Protein AF-A0A967W6H5-F1 (afdb_monomer_lite)

pLDDT: mean 75.62, std 13.27, range [41.69, 92.38]

Foldseek 3Di:
DVVLVVVVVVVPVVDPPPPVVLCVQLVPLVVLLVVLVVVLVVCVVVVVLVSNLVSLVSNLVSLVSSCVVNLPPNDQDALVCCVRPVLVSLLVSLVSLLVSLVSVLVVCVVVVPCCVVDDPLVVLLVSLVVLLVVLLCCCVVRVSLSSLVSSLVSLCVQLVVCVPPRVSSNVSSVVSSVVSVVSNVVSVVVCPVSDSVVSVVVVVVD

Sequence (206 aa):
MLAGFVIYQARSLFKNINNDDFVLQIGWWFVISCIANSLWIIAWVQDYIGLSVILITVLLFSLIKIVINTNMERWDAPFPKIVLLWWPFCFYSGWVTVATIANISAYLTKIGWSGWGLSDTSWAIIMIIAAGLINLMMIITRNMREFAAVGIWALVAIAVANWSVHQSIVIAAITVSAILFIAISIHGYQNRHTAPHIKFKQMRSG

Secondary structure (DSSP, 8-state):
-HHHHHHHHHHHHHS----HHHHHHHHHHHHHHHHHHHHHHHHHHTT-HHHHHHHHHHHHHHHHHHHHHTTTTSS---HHHIIIIIHHHHHHHHHHHHHHHHHHHHHHHHTT--GGG--HHHHHHHHHHHHHHHHHHHHHHH--HHHHHHHHHHHHHHHHHTTTT-HHHHHHHHHHHHHHHHHHHHHHHHTGGG-HHHHHHHHH--

Structure (mmCIF, N/CA/C/O backbone):
data_AF-A0A967W6H5-F1
#
_entry.id   AF-A0A967W6H5-F1
#
loop_
_atom_site.group_PDB
_atom_site.id
_atom_site.type_symbol
_atom_site.label_atom_id
_atom_site.label_alt_id
_atom_site.label_comp_id
_atom_site.label_asym_id
_atom_site.label_entity_id
_atom_site.label_seq_id
_atom_site.pdbx_PDB_ins_code
_atom_site.Cartn_x
_atom_site.Cartn_y
_atom_site.Cartn_z
_atom_site.occupancy
_atom_site.B_iso_or_equiv
_atom_site.auth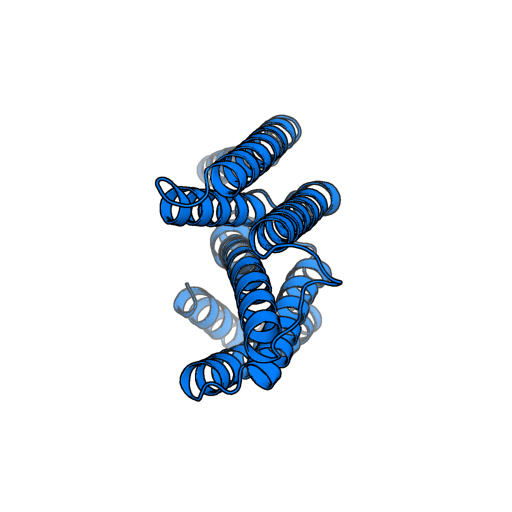_seq_id
_atom_site.auth_comp_id
_atom_site.auth_asym_id
_atom_site.auth_atom_id
_atom_site.pdbx_PDB_model_num
ATOM 1 N N . MET A 1 1 ? 5.215 -17.913 -7.573 1.00 50.41 1 MET A N 1
ATOM 2 C CA . MET A 1 1 ? 5.944 -16.677 -7.950 1.00 50.41 1 MET A CA 1
ATOM 3 C C . MET A 1 1 ? 7.377 -16.651 -7.418 1.00 50.41 1 MET A C 1
ATOM 5 O O . MET A 1 1 ? 8.275 -16.560 -8.240 1.00 50.41 1 MET A O 1
ATOM 9 N N . LEU A 1 2 ? 7.627 -16.837 -6.113 1.00 46.28 2 LEU A N 1
ATOM 10 C CA . LEU A 1 2 ? 8.987 -16.926 -5.533 1.00 46.28 2 LEU A CA 1
ATOM 11 C C . LEU A 1 2 ? 9.890 -17.992 -6.182 1.00 46.28 2 LEU A C 1
ATOM 13 O O . LEU A 1 2 ? 11.047 -17.715 -6.477 1.00 46.28 2 LEU A O 1
ATOM 17 N N . ALA A 1 3 ? 9.347 -19.172 -6.499 1.00 47.53 3 ALA A N 1
ATOM 18 C CA . ALA A 1 3 ? 10.112 -20.241 -7.147 1.00 47.53 3 ALA A CA 1
ATOM 19 C C . ALA A 1 3 ? 10.702 -19.831 -8.511 1.00 47.53 3 ALA A C 1
ATOM 21 O O . ALA A 1 3 ? 11.807 -20.236 -8.845 1.00 47.53 3 ALA A O 1
ATOM 22 N N . GLY A 1 4 ? 10.010 -18.985 -9.283 1.00 52.25 4 GLY A N 1
ATOM 23 C CA . GLY A 1 4 ? 10.504 -18.511 -10.580 1.00 52.25 4 GLY A CA 1
ATOM 24 C C . GLY A 1 4 ? 11.692 -17.557 -10.446 1.00 52.25 4 GLY A C 1
ATOM 25 O O . GLY A 1 4 ? 12.655 -17.673 -11.201 1.00 52.25 4 GLY A O 1
ATOM 26 N N . PHE A 1 5 ? 11.659 -16.671 -9.445 1.00 61.88 5 PHE A N 1
ATOM 27 C CA . PHE A 1 5 ? 12.784 -15.795 -9.109 1.00 61.88 5 PHE A CA 1
ATOM 28 C C . PHE A 1 5 ? 13.983 -16.607 -8.611 1.00 61.88 5 PHE A C 1
ATOM 30 O O . PHE A 1 5 ? 15.091 -16.404 -9.094 1.00 61.88 5 PHE A O 1
ATOM 37 N N . VAL A 1 6 ? 13.749 -17.596 -7.741 1.00 62.88 6 VAL A N 1
ATOM 38 C CA . VAL A 1 6 ? 14.796 -18.504 -7.245 1.00 62.88 6 VAL A CA 1
ATOM 39 C C . VAL A 1 6 ? 15.410 -19.321 -8.383 1.00 62.88 6 VAL A C 1
ATOM 41 O O . VAL A 1 6 ? 16.625 -19.438 -8.446 1.00 62.88 6 VAL A O 1
ATOM 44 N N . ILE A 1 7 ? 14.616 -19.829 -9.331 1.00 64.12 7 ILE A N 1
ATOM 45 C CA . ILE A 1 7 ? 15.124 -20.601 -10.478 1.00 64.12 7 ILE A CA 1
ATOM 46 C C . ILE A 1 7 ? 15.895 -19.710 -11.461 1.00 64.12 7 ILE A C 1
ATOM 48 O O . ILE A 1 7 ? 16.927 -20.127 -11.988 1.00 64.12 7 ILE A O 1
ATOM 52 N N . TYR A 1 8 ? 15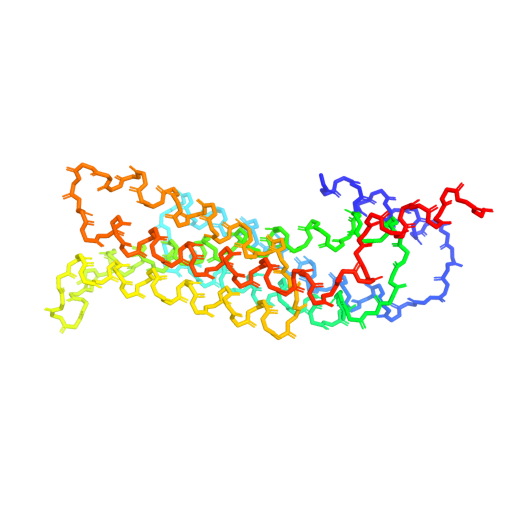.433 -18.482 -11.712 1.00 63.22 8 TYR A N 1
ATOM 53 C CA . TYR A 1 8 ? 16.145 -17.541 -12.578 1.00 63.22 8 TYR A CA 1
ATOM 54 C C . TYR A 1 8 ? 17.449 -17.059 -11.930 1.00 63.22 8 TYR A C 1
ATOM 56 O O . TYR A 1 8 ? 18.482 -17.010 -12.595 1.00 63.22 8 TYR A O 1
ATOM 64 N N . GLN A 1 9 ? 17.426 -16.776 -10.626 1.00 57.41 9 GLN A N 1
ATOM 65 C CA . GLN A 1 9 ? 18.601 -16.386 -9.851 1.00 57.41 9 GLN A CA 1
ATOM 66 C C . GLN A 1 9 ? 19.591 -17.550 -9.713 1.00 57.41 9 GLN A C 1
ATOM 68 O O . GLN A 1 9 ? 20.784 -17.346 -9.911 1.00 57.41 9 GLN A O 1
ATOM 73 N N . ALA A 1 10 ? 19.111 -18.782 -9.522 1.00 60.00 10 ALA A N 1
ATOM 74 C CA . ALA A 1 10 ? 19.935 -19.987 -9.568 1.00 60.00 10 ALA A CA 1
ATOM 75 C C . ALA A 1 10 ? 20.574 -20.171 -10.952 1.00 60.00 10 ALA A C 1
ATOM 77 O O . ALA A 1 10 ? 21.779 -20.363 -11.046 1.00 60.00 10 ALA A O 1
ATOM 78 N N . ARG A 1 11 ? 19.819 -20.017 -12.051 1.00 53.19 11 ARG A N 1
ATOM 79 C CA . ARG A 1 11 ? 20.397 -20.047 -13.410 1.00 53.19 11 ARG A CA 1
ATOM 80 C C . ARG A 1 11 ? 21.414 -18.931 -13.654 1.00 53.19 11 ARG A C 1
ATOM 82 O O . ARG A 1 11 ? 22.376 -19.161 -14.380 1.00 53.19 11 ARG A O 1
ATOM 89 N N . SER A 1 12 ? 21.209 -17.754 -13.068 1.00 47.06 12 SER A N 1
ATOM 90 C CA . SER A 1 12 ? 22.144 -16.629 -13.156 1.00 47.06 12 SER A CA 1
ATOM 91 C C . SER A 1 12 ? 23.414 -16.850 -12.329 1.00 47.06 12 SER A C 1
ATOM 93 O O . SER A 1 12 ? 24.457 -16.343 -12.715 1.00 47.06 12 SER A O 1
ATOM 95 N N . LEU A 1 13 ? 23.354 -17.623 -11.239 1.00 51.59 13 LEU A N 1
ATOM 96 C CA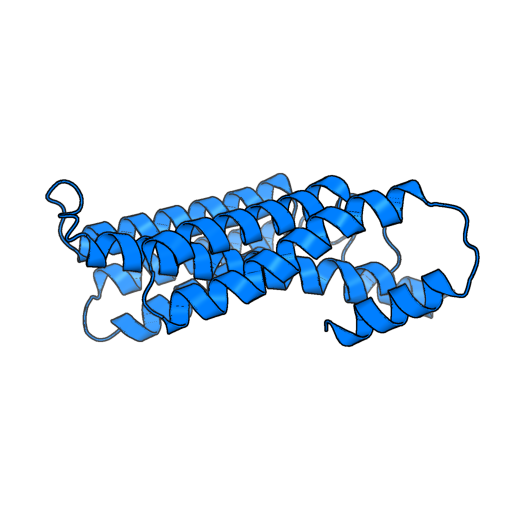 . LEU A 1 13 ? 24.526 -18.029 -10.450 1.00 51.59 13 LEU A CA 1
ATOM 97 C C . LEU A 1 13 ? 25.402 -19.055 -11.188 1.00 51.59 13 LEU A C 1
ATOM 99 O O . LEU A 1 13 ? 26.613 -19.072 -11.005 1.00 51.59 13 LEU A O 1
ATOM 103 N N . PHE A 1 14 ? 24.808 -19.891 -12.048 1.00 49.69 14 PHE A N 1
ATOM 104 C CA . PHE A 1 14 ? 25.543 -20.903 -12.821 1.00 49.69 14 PHE A CA 1
ATOM 105 C C . PHE A 1 14 ? 26.043 -20.418 -14.187 1.00 49.69 14 PHE A C 1
ATOM 107 O O . PHE A 1 14 ? 26.830 -21.111 -14.831 1.00 49.69 14 PHE A O 1
ATOM 114 N N . LYS A 1 15 ? 25.603 -19.247 -14.659 1.00 42.22 15 LYS A N 1
ATOM 115 C CA . LYS A 1 15 ? 26.045 -18.680 -15.935 1.00 42.22 15 LYS A CA 1
ATOM 116 C C . LYS A 1 15 ? 26.696 -17.332 -15.662 1.00 42.22 15 LYS A C 1
ATOM 118 O O . LYS A 1 15 ? 25.995 -16.371 -15.375 1.00 42.22 15 LYS A O 1
ATOM 123 N N . ASN A 1 16 ? 28.026 -17.308 -15.760 1.00 41.69 16 ASN A N 1
ATOM 124 C CA . ASN A 1 16 ? 28.910 -16.154 -15.577 1.00 41.69 16 ASN A CA 1
ATOM 125 C C . ASN A 1 16 ? 28.550 -15.027 -16.571 1.00 41.69 16 ASN A C 1
ATOM 127 O O . ASN A 1 16 ? 29.163 -14.872 -17.626 1.00 41.69 16 ASN A O 1
ATOM 131 N N . ILE A 1 17 ? 27.472 -14.297 -16.295 1.00 47.41 17 ILE A N 1
ATOM 132 C CA . ILE A 1 17 ? 27.061 -13.111 -17.038 1.00 47.41 17 ILE A CA 1
ATOM 133 C C . ILE A 1 17 ? 27.482 -11.937 -16.162 1.00 47.41 17 ILE A C 1
ATOM 135 O O . ILE A 1 17 ? 26.717 -11.495 -15.310 1.00 47.41 17 ILE A O 1
ATOM 139 N N . ASN A 1 18 ? 28.723 -11.491 -16.372 1.00 43.53 18 ASN A N 1
ATOM 140 C CA . ASN A 1 18 ? 29.326 -10.295 -15.786 1.00 43.53 18 ASN A CA 1
ATOM 141 C C . ASN A 1 18 ? 28.372 -9.094 -15.882 1.00 43.53 18 ASN A C 1
ATOM 143 O O . ASN A 1 18 ? 28.290 -8.455 -16.928 1.00 43.53 18 ASN A O 1
ATOM 147 N N . ASN A 1 19 ? 27.643 -8.818 -14.802 1.00 43.28 19 ASN A N 1
ATOM 148 C CA . ASN A 1 19 ? 26.946 -7.562 -14.514 1.00 43.28 19 ASN A CA 1
ATOM 149 C C . ASN A 1 19 ? 26.585 -7.565 -13.018 1.00 43.28 19 ASN A C 1
ATOM 151 O O . ASN A 1 19 ? 25.415 -7.579 -12.624 1.00 43.28 19 ASN A O 1
ATOM 155 N N . ASP A 1 20 ? 27.630 -7.609 -12.191 1.00 47.31 20 ASP A N 1
ATOM 156 C CA . ASP A 1 20 ? 27.553 -7.810 -10.741 1.00 47.31 20 ASP A CA 1
ATOM 157 C C . ASP A 1 20 ? 26.805 -6.681 -10.008 1.00 47.31 20 ASP A C 1
ATOM 159 O O . ASP A 1 20 ? 26.109 -6.937 -9.024 1.00 47.31 20 ASP A O 1
ATOM 163 N N . ASP A 1 21 ? 26.802 -5.455 -10.537 1.00 49.03 21 ASP A N 1
ATOM 164 C CA . ASP A 1 21 ? 26.179 -4.304 -9.866 1.00 49.03 21 ASP A CA 1
ATOM 165 C C . ASP A 1 21 ? 24.640 -4.337 -9.843 1.00 49.03 21 ASP A C 1
ATOM 167 O O . ASP A 1 21 ? 24.014 -3.917 -8.864 1.00 49.03 21 ASP A O 1
ATOM 171 N N . PHE A 1 22 ? 23.997 -4.875 -10.886 1.00 46.59 22 PHE A N 1
ATOM 172 C CA . PHE A 1 22 ? 22.529 -4.918 -10.967 1.00 46.59 22 PHE A CA 1
ATOM 173 C C . PHE A 1 22 ? 21.939 -6.002 -10.053 1.00 46.59 22 PHE A C 1
ATOM 175 O O . PHE A 1 22 ? 20.861 -5.830 -9.485 1.00 46.59 22 PHE A O 1
ATOM 182 N N . VAL A 1 23 ? 22.653 -7.116 -9.875 1.00 50.50 23 VAL A N 1
ATOM 183 C CA . VAL A 1 23 ? 22.217 -8.243 -9.037 1.00 50.50 23 VAL A CA 1
ATOM 184 C C . VAL A 1 23 ? 22.495 -7.968 -7.554 1.00 50.50 23 VAL A C 1
ATOM 186 O O . VAL A 1 23 ? 21.647 -8.282 -6.715 1.00 50.50 23 VAL A O 1
ATOM 189 N N . LEU A 1 24 ? 23.609 -7.303 -7.220 1.00 50.16 24 LEU A N 1
ATOM 190 C CA . LEU A 1 24 ? 23.962 -6.941 -5.840 1.00 50.16 24 LEU A CA 1
ATOM 191 C C . LEU A 1 24 ? 23.040 -5.865 -5.239 1.00 50.16 24 LEU A C 1
ATOM 193 O O . LEU A 1 24 ? 22.647 -5.984 -4.077 1.00 50.16 24 LEU A O 1
ATOM 197 N N . GLN A 1 25 ? 22.625 -4.851 -6.011 1.00 49.41 25 GLN A N 1
ATOM 198 C CA . GLN A 1 25 ? 21.720 -3.802 -5.509 1.00 49.41 25 GLN A CA 1
ATOM 199 C C . GLN A 1 25 ? 20.268 -4.268 -5.335 1.00 49.41 25 GLN A C 1
ATOM 201 O O . GLN A 1 25 ? 19.575 -3.787 -4.435 1.00 49.41 25 GLN A O 1
ATOM 206 N N . ILE A 1 26 ? 19.800 -5.210 -6.160 1.00 57.72 26 ILE A N 1
ATOM 207 C CA . ILE A 1 26 ? 18.489 -5.855 -5.977 1.00 57.72 26 ILE A CA 1
ATOM 208 C C . ILE A 1 26 ? 18.541 -6.828 -4.793 1.00 57.72 26 ILE A C 1
ATOM 210 O O . ILE A 1 26 ? 17.586 -6.903 -4.020 1.00 57.72 26 ILE A O 1
ATOM 214 N N . GLY A 1 27 ? 19.660 -7.543 -4.634 1.00 63.34 27 GLY A N 1
ATOM 215 C CA . GLY A 1 27 ? 19.836 -8.599 -3.640 1.00 63.34 27 GLY A CA 1
ATOM 216 C C . GLY A 1 27 ? 19.628 -8.131 -2.202 1.00 63.34 27 GLY A C 1
ATOM 217 O O . GLY A 1 27 ? 18.827 -8.725 -1.487 1.00 63.34 27 GLY A O 1
ATOM 218 N N . TRP A 1 28 ? 20.277 -7.045 -1.778 1.00 71.50 28 TRP A N 1
ATOM 219 C CA . TRP A 1 28 ? 20.217 -6.623 -0.372 1.00 71.50 28 TRP A CA 1
ATOM 220 C C . TRP A 1 28 ? 18.835 -6.137 0.066 1.00 71.50 28 TRP A C 1
ATOM 222 O O . TRP A 1 28 ? 18.342 -6.565 1.108 1.00 71.50 28 TRP A O 1
ATOM 232 N N . TRP A 1 29 ? 18.160 -5.312 -0.741 1.00 77.75 29 TRP A N 1
ATOM 233 C CA . TRP A 1 29 ? 16.788 -4.893 -0.434 1.00 77.75 29 TRP A CA 1
ATOM 234 C C . TRP A 1 29 ? 15.803 -6.061 -0.499 1.00 77.75 29 TRP A C 1
ATOM 236 O O . TRP A 1 29 ? 14.861 -6.107 0.291 1.00 77.75 29 TRP A O 1
ATOM 246 N N . PHE A 1 30 ? 16.029 -7.029 -1.395 1.00 77.38 30 PHE A N 1
ATOM 247 C CA . PHE A 1 30 ? 15.226 -8.247 -1.444 1.00 77.38 30 PHE A CA 1
ATOM 248 C C . PHE A 1 30 ? 15.404 -9.084 -0.173 1.00 77.38 30 PHE A C 1
ATOM 250 O O . PHE A 1 30 ? 14.412 -9.475 0.437 1.00 77.38 30 PHE A O 1
ATOM 257 N N . VAL A 1 31 ? 16.639 -9.280 0.294 1.00 79.06 31 VAL A N 1
ATOM 258 C CA . VAL A 1 31 ? 16.926 -9.981 1.555 1.00 79.06 31 VAL A CA 1
ATOM 259 C C . VAL A 1 31 ? 16.279 -9.265 2.740 1.00 79.06 31 VAL A C 1
ATOM 261 O O . VAL A 1 31 ? 15.593 -9.913 3.531 1.00 79.06 31 VAL A O 1
ATOM 264 N N . ILE A 1 32 ? 16.409 -7.934 2.829 1.00 83.12 32 ILE A N 1
ATOM 265 C CA . ILE A 1 32 ? 15.733 -7.131 3.863 1.00 83.12 32 ILE A CA 1
ATOM 266 C C . ILE A 1 32 ? 14.217 -7.340 3.787 1.00 83.12 32 ILE A C 1
ATOM 268 O O . ILE A 1 32 ? 13.587 -7.562 4.818 1.00 83.12 32 ILE A O 1
ATOM 272 N N . SER A 1 33 ? 13.631 -7.346 2.585 1.00 83.25 33 SER A N 1
ATOM 273 C CA . SER A 1 33 ? 12.198 -7.598 2.406 1.00 83.25 33 SER A CA 1
ATOM 274 C C . SER A 1 33 ? 11.794 -8.999 2.885 1.00 83.25 33 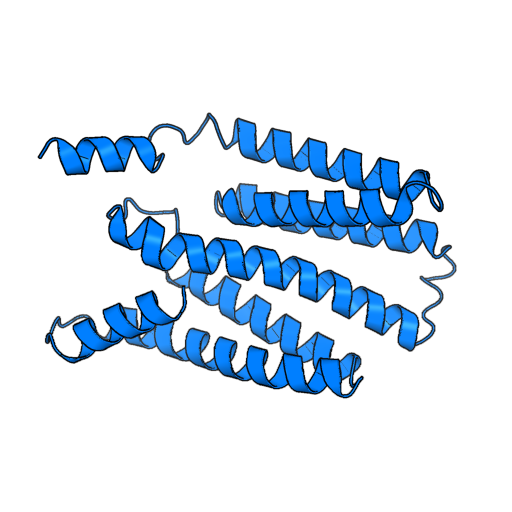SER A C 1
ATOM 276 O O . SER A 1 33 ? 10.790 -9.149 3.574 1.00 83.25 33 SER A O 1
ATOM 278 N N . CYS A 1 34 ? 12.591 -10.033 2.615 1.00 83.50 34 CYS A N 1
ATOM 279 C CA . CYS A 1 34 ? 12.296 -11.389 3.073 1.00 83.50 34 CYS A CA 1
ATOM 280 C C . CYS A 1 34 ? 12.369 -11.504 4.599 1.00 83.50 34 CYS A C 1
ATOM 282 O O . CYS A 1 34 ? 11.478 -12.096 5.207 1.00 83.50 34 CYS A O 1
ATOM 284 N N . ILE A 1 35 ? 13.393 -10.914 5.220 1.00 86.94 35 ILE A N 1
ATOM 285 C CA . ILE A 1 35 ? 13.552 -10.911 6.680 1.00 86.94 35 ILE A CA 1
ATOM 286 C C . ILE A 1 35 ? 12.407 -10.132 7.331 1.00 86.94 35 ILE A C 1
ATOM 288 O O . ILE A 1 35 ? 11.748 -10.654 8.229 1.00 86.94 35 ILE A O 1
ATOM 292 N N . ALA A 1 36 ? 12.123 -8.920 6.847 1.00 88.25 36 ALA A N 1
ATOM 293 C CA . ALA A 1 36 ? 11.039 -8.089 7.358 1.00 88.25 36 ALA A CA 1
ATOM 294 C C . ALA A 1 36 ? 9.678 -8.784 7.220 1.00 88.25 36 ALA A C 1
ATOM 296 O O . ALA A 1 36 ? 8.885 -8.737 8.153 1.00 88.25 36 ALA A O 1
ATOM 297 N N . ASN A 1 37 ? 9.428 -9.486 6.110 1.00 90.12 37 ASN A N 1
ATOM 298 C CA . ASN A 1 37 ? 8.200 -10.253 5.910 1.00 90.12 37 ASN A CA 1
ATOM 299 C C . ASN A 1 37 ? 8.060 -11.414 6.907 1.00 90.12 37 ASN A C 1
ATOM 301 O O . ASN A 1 37 ? 7.008 -11.574 7.520 1.00 90.12 37 ASN A O 1
ATOM 305 N N . SER A 1 38 ? 9.117 -12.205 7.104 1.00 88.44 38 SER A N 1
ATOM 306 C CA . SER A 1 38 ? 9.096 -13.314 8.066 1.00 88.44 38 SER A CA 1
ATOM 307 C C . SER A 1 38 ? 8.882 -12.818 9.497 1.00 88.44 38 SER A C 1
ATOM 309 O O . SER A 1 38 ? 8.051 -13.360 10.223 1.00 88.44 38 SER A O 1
ATOM 311 N N . LEU A 1 39 ? 9.587 -11.753 9.890 1.00 89.69 39 LEU A N 1
ATOM 312 C CA . LEU A 1 39 ? 9.425 -11.134 11.205 1.00 89.69 39 LEU A CA 1
ATOM 313 C C . LEU A 1 39 ? 8.037 -10.510 11.373 1.00 89.69 39 LEU A C 1
ATOM 315 O O . LEU A 1 39 ? 7.463 -10.595 12.456 1.00 89.69 39 LEU A O 1
ATOM 319 N N . TRP A 1 40 ? 7.489 -9.901 10.318 1.00 92.38 40 TRP A N 1
ATOM 320 C CA . TRP A 1 40 ? 6.160 -9.296 10.341 1.00 92.38 40 TRP A CA 1
ATOM 321 C C . TRP A 1 40 ? 5.079 -10.334 10.648 1.00 92.38 40 TRP A C 1
ATOM 323 O O . TRP A 1 40 ? 4.261 -10.097 11.531 1.00 92.38 40 TRP A O 1
ATOM 333 N N . ILE A 1 41 ? 5.109 -11.503 9.996 1.00 87.94 41 ILE A N 1
ATOM 334 C CA . ILE A 1 41 ? 4.141 -12.581 10.264 1.00 87.94 41 ILE A CA 1
ATOM 335 C C . ILE A 1 41 ? 4.205 -13.003 11.734 1.00 87.94 41 ILE A C 1
ATOM 337 O O . ILE A 1 41 ? 3.167 -13.146 12.377 1.00 87.94 41 ILE A O 1
ATOM 341 N N . ILE A 1 42 ? 5.412 -13.164 12.284 1.00 90.38 42 ILE A N 1
ATOM 342 C CA . ILE A 1 42 ? 5.595 -13.529 13.694 1.00 90.38 42 ILE A CA 1
ATOM 343 C C . ILE A 1 42 ? 5.023 -12.435 14.602 1.00 90.38 42 ILE A C 1
ATOM 345 O O . ILE A 1 42 ? 4.260 -12.742 15.514 1.00 90.38 42 ILE A O 1
ATOM 349 N N . ALA A 1 43 ? 5.342 -11.165 14.341 1.00 89.50 43 ALA A N 1
ATOM 350 C CA . ALA A 1 43 ? 4.841 -10.042 15.129 1.00 89.50 43 ALA A CA 1
ATOM 351 C C . ALA A 1 43 ? 3.310 -9.916 15.066 1.00 89.50 43 ALA A C 1
ATOM 353 O O . ALA A 1 43 ? 2.684 -9.636 16.085 1.00 89.50 43 ALA A O 1
ATOM 354 N N . TRP A 1 44 ? 2.709 -10.155 13.898 1.00 85.75 44 TRP A N 1
ATOM 355 C CA . TRP A 1 44 ? 1.261 -10.123 13.706 1.00 85.75 44 TRP A CA 1
ATOM 356 C C . TRP A 1 44 ? 0.557 -11.258 14.455 1.00 85.75 44 TRP A C 1
ATOM 358 O O . TRP A 1 44 ? -0.398 -11.012 15.184 1.00 85.75 44 TRP A O 1
ATOM 368 N N . VAL A 1 45 ? 1.051 -12.494 14.326 1.00 88.94 45 VAL A N 1
ATOM 369 C CA . VAL A 1 45 ? 0.460 -13.674 14.986 1.00 88.94 45 VAL A CA 1
ATOM 370 C C . VAL A 1 45 ? 0.608 -13.612 16.508 1.00 88.94 45 VAL A C 1
ATOM 372 O O . VAL A 1 45 ? -0.279 -14.059 17.225 1.00 88.94 45 VAL A O 1
ATOM 375 N N . GLN A 1 46 ? 1.703 -13.037 17.006 1.00 88.31 46 GLN A N 1
ATOM 376 C CA . GLN A 1 46 ? 1.943 -12.829 18.438 1.00 88.31 46 GLN A CA 1
ATOM 377 C C . GLN A 1 46 ? 1.271 -11.556 18.984 1.00 88.31 46 GLN A C 1
ATOM 379 O O . GLN A 1 46 ? 1.538 -11.151 20.113 1.00 88.31 46 GLN A O 1
ATOM 384 N N . ASP A 1 47 ? 0.420 -10.897 18.190 1.00 84.25 47 ASP A N 1
ATOM 385 C CA . ASP A 1 47 ? -0.348 -9.716 18.596 1.00 84.25 47 ASP A CA 1
ATOM 386 C C . ASP A 1 47 ? 0.531 -8.500 18.998 1.00 84.25 47 ASP A C 1
ATOM 388 O O . ASP A 1 47 ? 0.090 -7.535 19.638 1.00 84.25 47 ASP A O 1
ATOM 392 N N . TYR A 1 48 ? 1.801 -8.484 18.576 1.00 87.75 48 TYR A N 1
ATOM 393 C CA . TYR A 1 48 ? 2.726 -7.358 18.733 1.00 87.75 48 TYR A CA 1
ATOM 394 C C . TYR A 1 48 ? 2.467 -6.292 17.657 1.00 87.75 48 TYR A C 1
ATOM 396 O O . TYR A 1 48 ? 3.331 -5.982 16.835 1.00 87.75 48 TYR A O 1
ATOM 404 N N . ILE A 1 49 ? 1.268 -5.699 17.664 1.00 85.38 49 ILE A N 1
ATOM 405 C CA . ILE A 1 49 ? 0.781 -4.822 16.582 1.00 85.38 49 ILE A CA 1
ATOM 406 C C . ILE A 1 49 ? 1.711 -3.623 16.319 1.00 85.38 49 ILE A C 1
ATOM 408 O O . ILE A 1 49 ? 1.968 -3.291 15.166 1.00 85.38 49 ILE A O 1
ATOM 412 N N . GLY A 1 50 ? 2.287 -3.007 17.358 1.00 85.62 50 GLY A N 1
ATOM 413 C CA . GLY A 1 50 ? 3.233 -1.895 17.177 1.00 85.62 50 GLY A CA 1
ATOM 414 C C . GLY A 1 50 ? 4.505 -2.303 16.424 1.00 85.62 50 GLY A C 1
ATOM 415 O O . GLY A 1 50 ? 4.923 -1.625 15.487 1.00 85.62 50 GLY A O 1
ATOM 416 N N . LEU A 1 51 ? 5.082 -3.458 16.774 1.00 86.94 51 LEU A N 1
ATOM 417 C CA . LEU A 1 51 ? 6.234 -4.018 16.063 1.00 86.94 51 LEU A CA 1
ATOM 418 C C . LEU A 1 51 ? 5.851 -4.425 14.633 1.00 86.94 51 LEU A C 1
ATOM 420 O O . LEU A 1 51 ? 6.612 -4.195 13.696 1.00 86.94 51 LEU A O 1
ATOM 424 N N . SER A 1 52 ? 4.644 -4.964 14.458 1.00 87.44 52 SER A N 1
ATOM 425 C CA . SER A 1 52 ? 4.090 -5.329 13.157 1.00 87.44 52 SER A CA 1
ATOM 426 C C . SER A 1 52 ? 4.003 -4.129 12.205 1.00 87.44 52 SER A C 1
ATOM 428 O O . SER A 1 52 ? 4.424 -4.236 11.054 1.00 87.44 52 SER A O 1
ATOM 430 N N . VAL A 1 53 ? 3.563 -2.957 12.686 1.00 87.06 53 VAL A N 1
ATOM 431 C CA . VAL A 1 53 ? 3.528 -1.709 11.894 1.00 87.06 53 VAL A CA 1
ATOM 432 C C . VAL A 1 53 ? 4.925 -1.284 11.439 1.00 87.06 53 VAL A C 1
ATOM 434 O O . VAL A 1 53 ? 5.110 -0.887 10.286 1.00 87.06 53 VAL A O 1
ATOM 437 N N . ILE A 1 54 ? 5.928 -1.383 12.311 1.00 90.06 54 ILE A N 1
ATOM 438 C CA . ILE A 1 54 ? 7.310 -1.037 11.953 1.00 90.06 54 ILE A CA 1
ATOM 439 C C . ILE A 1 54 ? 7.819 -1.996 10.870 1.00 90.06 54 ILE A C 1
ATOM 441 O O . ILE A 1 54 ? 8.333 -1.556 9.841 1.00 90.06 54 ILE A O 1
ATOM 445 N N . LEU A 1 55 ? 7.622 -3.302 11.057 1.00 89.62 55 LEU A N 1
ATOM 446 C CA . LEU A 1 55 ? 8.113 -4.331 10.141 1.00 89.62 55 LEU A CA 1
ATOM 447 C C . LEU A 1 55 ? 7.431 -4.281 8.767 1.00 89.62 55 LEU A C 1
ATOM 449 O O . LEU A 1 55 ? 8.128 -4.337 7.753 1.00 89.62 55 LEU A O 1
ATOM 453 N N . ILE A 1 56 ? 6.105 -4.104 8.706 1.00 88.94 56 ILE A N 1
ATOM 454 C CA . ILE A 1 56 ? 5.383 -3.963 7.429 1.00 88.94 56 ILE A CA 1
ATOM 455 C C . ILE A 1 56 ? 5.787 -2.670 6.700 1.00 88.94 56 ILE A C 1
ATOM 457 O O . ILE A 1 56 ? 5.886 -2.650 5.474 1.00 88.94 56 ILE A O 1
ATOM 461 N N . THR A 1 57 ? 6.107 -1.598 7.434 1.00 86.06 57 THR A N 1
ATOM 462 C CA . THR A 1 57 ? 6.586 -0.340 6.838 1.00 86.06 57 THR A CA 1
ATOM 463 C C . THR A 1 57 ? 7.987 -0.504 6.248 1.00 86.06 57 THR A C 1
ATOM 465 O O . THR A 1 57 ? 8.233 -0.069 5.123 1.00 86.06 57 THR A O 1
ATOM 468 N N . VAL A 1 58 ? 8.897 -1.186 6.954 1.00 88.38 58 VAL A N 1
ATOM 469 C CA . VAL A 1 58 ? 10.236 -1.529 6.437 1.00 88.38 58 VAL A CA 1
ATOM 470 C C . VAL A 1 58 ? 10.132 -2.437 5.211 1.00 88.38 58 VAL A C 1
ATOM 472 O O . VAL A 1 58 ? 10.835 -2.217 4.221 1.00 88.38 58 VAL A O 1
ATOM 475 N N . LEU A 1 59 ? 9.230 -3.422 5.244 1.00 88.06 59 LEU A N 1
ATOM 476 C CA . LEU A 1 59 ? 8.937 -4.295 4.109 1.00 88.06 59 LEU A CA 1
ATOM 477 C C . LEU A 1 59 ? 8.475 -3.479 2.895 1.00 88.06 59 LEU A C 1
ATOM 479 O O . LEU A 1 59 ? 9.046 -3.614 1.812 1.00 88.06 59 LEU A O 1
ATOM 483 N N . LEU A 1 60 ? 7.488 -2.599 3.082 1.00 86.06 60 LEU A N 1
ATOM 484 C CA . LEU A 1 60 ? 6.951 -1.755 2.018 1.00 86.06 60 LEU A CA 1
ATOM 485 C C . LEU A 1 60 ? 8.026 -0.838 1.431 1.00 86.06 60 LEU A C 1
ATOM 487 O O . LEU A 1 60 ? 8.183 -0.766 0.213 1.00 86.06 60 LEU A O 1
ATOM 491 N N . PHE A 1 61 ? 8.801 -0.175 2.290 1.00 84.50 61 PHE A N 1
ATOM 492 C CA . PHE A 1 61 ? 9.888 0.700 1.867 1.00 84.50 61 PHE A CA 1
ATOM 493 C C . PHE A 1 61 ? 10.936 -0.056 1.050 1.00 84.50 61 PHE A C 1
ATOM 495 O O . PHE A 1 61 ? 11.370 0.431 0.006 1.00 84.50 61 PHE A O 1
ATOM 502 N N . SER A 1 62 ? 11.296 -1.266 1.481 1.00 82.69 62 SER A N 1
ATOM 503 C CA . SER A 1 62 ? 12.248 -2.122 0.770 1.00 82.69 62 SER A CA 1
ATOM 504 C C . SER A 1 62 ? 11.731 -2.500 -0.617 1.00 82.69 62 SER A C 1
ATOM 506 O O . SER A 1 62 ? 12.466 -2.396 -1.596 1.00 82.69 62 SER A O 1
ATOM 508 N N . LEU A 1 63 ? 10.450 -2.859 -0.736 1.00 81.81 63 LEU A N 1
ATOM 509 C CA . LEU A 1 63 ? 9.829 -3.180 -2.024 1.00 81.81 63 LEU A CA 1
ATOM 510 C C . LEU A 1 63 ? 9.765 -1.969 -2.954 1.00 81.81 63 LEU A C 1
ATOM 512 O O . LEU A 1 63 ? 10.141 -2.074 -4.121 1.00 81.81 63 LEU A O 1
ATOM 516 N N . ILE A 1 64 ? 9.352 -0.808 -2.444 1.00 79.19 64 ILE A N 1
ATOM 517 C CA . ILE A 1 64 ? 9.331 0.435 -3.222 1.00 79.19 64 ILE A CA 1
ATOM 518 C C . ILE A 1 64 ? 10.753 0.801 -3.668 1.00 79.19 64 ILE A C 1
ATOM 520 O O . ILE A 1 64 ? 10.955 1.157 -4.826 1.00 79.19 64 ILE A O 1
ATOM 524 N N . LYS A 1 65 ? 11.765 0.653 -2.805 1.00 79.00 65 LYS A N 1
ATOM 525 C CA . LYS A 1 65 ? 13.175 0.858 -3.171 1.00 79.00 65 LYS A CA 1
ATOM 526 C C . LYS A 1 65 ? 13.629 -0.080 -4.285 1.00 79.00 65 LYS A C 1
ATOM 528 O O . LYS A 1 65 ? 14.288 0.393 -5.206 1.00 79.00 65 LYS A O 1
ATOM 533 N N . ILE A 1 66 ? 13.247 -1.359 -4.256 1.00 75.31 66 ILE A N 1
ATOM 534 C CA . ILE A 1 66 ? 13.540 -2.306 -5.345 1.00 75.31 66 ILE A CA 1
ATOM 535 C C . ILE A 1 66 ? 12.924 -1.804 -6.652 1.00 75.31 66 ILE A C 1
ATOM 537 O O . ILE A 1 66 ? 13.633 -1.710 -7.653 1.00 75.31 66 ILE A O 1
ATOM 541 N N . VAL A 1 67 ? 11.645 -1.422 -6.641 1.00 72.88 67 VAL A N 1
ATOM 542 C CA . VAL A 1 67 ? 10.929 -0.894 -7.818 1.00 72.88 67 VAL A CA 1
ATOM 543 C C . VAL A 1 67 ? 11.602 0.373 -8.362 1.00 72.88 67 VAL A C 1
ATOM 545 O O . VAL A 1 67 ? 11.797 0.511 -9.573 1.00 72.88 67 VAL A O 1
ATOM 548 N N . ILE A 1 68 ? 11.996 1.289 -7.472 1.00 71.50 68 ILE A N 1
ATOM 549 C CA . ILE A 1 68 ? 12.669 2.544 -7.822 1.00 71.50 68 ILE A CA 1
ATOM 550 C C . ILE A 1 68 ? 14.046 2.274 -8.432 1.00 71.50 68 ILE A C 1
ATOM 552 O O . ILE A 1 68 ? 14.325 2.790 -9.515 1.00 71.50 68 ILE A O 1
ATOM 556 N N . ASN A 1 69 ? 14.877 1.470 -7.766 1.00 69.50 69 ASN A N 1
ATOM 557 C CA . ASN A 1 69 ? 16.259 1.205 -8.170 1.00 69.50 69 ASN A CA 1
ATOM 558 C C . ASN A 1 69 ? 16.336 0.403 -9.473 1.00 69.50 69 ASN A C 1
ATOM 560 O O . ASN A 1 69 ? 17.219 0.636 -10.289 1.00 69.50 69 ASN A O 1
ATOM 564 N N . THR A 1 70 ? 15.390 -0.507 -9.707 1.00 63.97 70 THR A N 1
ATOM 565 C CA . THR A 1 70 ? 15.336 -1.288 -10.955 1.00 63.97 70 THR A CA 1
ATOM 566 C C . THR A 1 70 ? 14.674 -0.550 -12.116 1.00 63.97 70 THR A C 1
ATOM 568 O O . THR A 1 70 ? 14.590 -1.106 -13.216 1.00 63.97 70 THR A O 1
ATOM 571 N N . ASN A 1 71 ? 14.220 0.694 -11.891 1.00 63.81 71 ASN A N 1
ATOM 572 C CA . ASN A 1 71 ? 13.479 1.499 -12.861 1.00 63.81 71 ASN A CA 1
ATOM 573 C C . ASN A 1 71 ? 12.377 0.683 -13.556 1.00 63.81 71 ASN A C 1
ATOM 575 O O . ASN A 1 71 ? 12.222 0.753 -14.778 1.00 63.81 71 ASN A O 1
ATOM 579 N N . MET A 1 72 ? 11.628 -0.116 -12.784 1.00 65.75 72 MET A N 1
ATOM 580 C CA . MET A 1 72 ? 10.541 -0.915 -13.352 1.00 65.75 72 MET A CA 1
ATOM 581 C C . MET A 1 72 ? 9.570 -0.004 -14.107 1.00 65.75 72 MET A C 1
ATOM 583 O O . MET A 1 72 ? 9.341 1.135 -13.700 1.00 65.75 72 MET A O 1
ATOM 587 N N . GLU A 1 73 ? 9.063 -0.494 -15.237 1.00 56.91 73 GLU A N 1
ATOM 588 C CA . GLU A 1 73 ? 8.095 0.184 -16.114 1.00 56.91 73 GLU A CA 1
ATOM 589 C C . GLU A 1 73 ? 8.582 1.477 -16.796 1.00 56.91 73 GLU A C 1
ATOM 591 O O . GLU A 1 73 ? 7.830 2.089 -17.552 1.00 56.91 73 GLU A O 1
ATOM 596 N N . ARG A 1 74 ? 9.853 1.871 -16.617 1.00 59.03 74 ARG A N 1
ATOM 597 C CA . ARG A 1 74 ? 10.437 3.079 -17.239 1.00 59.03 74 ARG A CA 1
ATOM 598 C C . ARG A 1 74 ? 11.372 2.814 -18.421 1.00 59.03 74 ARG A C 1
ATOM 600 O O . ARG A 1 74 ? 11.846 3.765 -19.033 1.00 59.03 74 ARG A O 1
ATOM 607 N N . TRP A 1 75 ? 11.646 1.553 -18.747 1.00 60.94 75 TRP A N 1
ATOM 608 C CA . TRP A 1 75 ? 12.457 1.167 -19.906 1.00 60.94 75 TRP A CA 1
ATOM 609 C C . TRP A 1 75 ? 11.859 -0.038 -20.625 1.00 60.94 75 TRP A C 1
ATOM 611 O O . TRP A 1 75 ? 11.024 -0.761 -20.080 1.00 60.94 75 TRP A O 1
ATOM 621 N N . ASP A 1 76 ? 12.276 -0.262 -21.869 1.00 58.31 76 ASP A N 1
ATOM 622 C CA . ASP A 1 76 ? 11.618 -1.220 -22.748 1.00 58.31 76 ASP A CA 1
ATOM 623 C C . ASP A 1 76 ? 12.100 -2.666 -22.499 1.00 58.31 76 ASP A C 1
ATOM 625 O O . ASP A 1 76 ? 12.763 -3.292 -23.320 1.00 58.31 76 ASP A O 1
ATOM 629 N N . ALA A 1 77 ? 11.753 -3.223 -21.335 1.00 61.22 77 ALA A N 1
ATOM 630 C CA . ALA A 1 77 ? 12.213 -4.545 -20.910 1.00 61.22 77 ALA A CA 1
ATOM 631 C C . ALA A 1 77 ? 11.639 -5.703 -21.761 1.00 61.22 77 ALA A C 1
ATOM 633 O O . ALA A 1 77 ? 10.481 -5.637 -22.190 1.00 61.22 77 ALA A O 1
ATOM 634 N N . PRO A 1 78 ? 12.403 -6.796 -21.971 1.00 63.84 78 PRO A N 1
ATOM 635 C CA . PRO A 1 78 ? 11.909 -8.012 -22.616 1.00 63.84 78 PRO A CA 1
ATOM 636 C C . PRO A 1 78 ? 10.703 -8.604 -21.877 1.00 63.84 78 PRO A C 1
ATOM 638 O O . PRO A 1 78 ? 10.693 -8.646 -20.644 1.00 63.84 78 PRO A O 1
ATOM 641 N N . PHE A 1 79 ? 9.732 -9.145 -22.621 1.00 64.06 79 PHE A N 1
ATOM 642 C CA . PHE A 1 79 ? 8.496 -9.726 -22.074 1.00 64.06 79 PHE A CA 1
ATOM 643 C C . PHE A 1 79 ? 8.715 -10.706 -20.897 1.00 64.06 79 PHE A C 1
ATOM 645 O O . PHE A 1 79 ? 8.028 -10.559 -19.884 1.00 64.06 79 PHE A O 1
ATOM 652 N N . PRO A 1 80 ? 9.707 -11.627 -20.926 1.00 65.25 80 PRO A N 1
ATOM 653 C CA . PRO A 1 80 ? 9.952 -12.525 -19.796 1.00 65.25 80 PRO A CA 1
ATOM 654 C C . PRO A 1 80 ? 10.318 -11.799 -18.495 1.00 65.25 80 PRO A C 1
ATOM 656 O O . PRO A 1 80 ? 9.894 -12.227 -17.427 1.00 65.25 80 PRO A O 1
ATOM 659 N N . LYS A 1 81 ? 11.065 -10.685 -18.559 1.00 66.88 81 LYS A N 1
ATOM 660 C CA . LYS A 1 81 ? 11.431 -9.897 -17.366 1.00 66.88 81 LYS A CA 1
ATOM 661 C C . LYS A 1 81 ? 10.225 -9.156 -16.786 1.00 66.88 81 LYS A C 1
ATOM 663 O O . LYS A 1 81 ? 10.105 -9.069 -15.567 1.00 66.88 81 LYS A O 1
ATOM 668 N N . ILE A 1 82 ? 9.319 -8.679 -17.642 1.00 68.19 82 ILE A N 1
ATOM 669 C CA . ILE A 1 82 ? 8.080 -8.014 -17.213 1.00 68.19 82 ILE A CA 1
ATOM 670 C C . ILE A 1 82 ? 7.208 -8.995 -16.419 1.00 68.19 82 ILE A C 1
ATOM 672 O O . ILE A 1 82 ? 6.805 -8.706 -15.296 1.00 68.19 82 ILE A O 1
ATOM 676 N N . VAL A 1 83 ? 6.971 -10.188 -16.966 1.00 67.69 83 VAL A N 1
ATOM 677 C CA . VAL A 1 83 ? 6.064 -11.167 -16.348 1.00 67.69 83 VAL A CA 1
ATOM 678 C C . VAL A 1 83 ? 6.684 -11.848 -15.123 1.00 67.69 83 VAL A C 1
ATOM 680 O O . VAL A 1 83 ? 5.980 -12.099 -14.148 1.00 67.69 83 VAL A O 1
ATOM 683 N N . LEU A 1 84 ? 7.984 -12.166 -15.150 1.00 65.06 84 LEU A N 1
ATOM 684 C CA . LEU A 1 84 ? 8.631 -12.949 -14.085 1.00 65.06 84 LEU A CA 1
ATOM 685 C C . LEU A 1 84 ? 9.228 -12.109 -12.956 1.00 65.06 84 LEU A C 1
ATOM 687 O O . LEU A 1 84 ? 9.351 -12.624 -11.847 1.00 65.06 84 LEU A O 1
ATOM 691 N N . LEU A 1 85 ? 9.620 -10.859 -13.217 1.00 68.00 85 LEU A N 1
ATOM 692 C CA . LEU A 1 85 ? 10.125 -9.957 -12.181 1.00 68.00 85 LEU A CA 1
ATOM 693 C C . LEU A 1 85 ? 9.132 -8.840 -11.884 1.00 68.00 85 LEU A C 1
ATOM 695 O O . LEU A 1 85 ? 8.676 -8.741 -10.751 1.00 68.00 85 LEU A O 1
ATOM 699 N N . TRP A 1 86 ? 8.791 -8.004 -12.866 1.00 71.62 86 TRP A N 1
ATOM 700 C CA . TRP A 1 86 ? 8.064 -6.764 -12.573 1.00 71.62 86 TRP A CA 1
ATOM 701 C C . TRP A 1 86 ? 6.689 -7.018 -11.982 1.00 71.62 86 TRP A C 1
ATOM 703 O O . TRP A 1 86 ? 6.422 -6.563 -10.876 1.00 71.62 86 TRP A O 1
ATOM 713 N N . TRP A 1 87 ? 5.853 -7.811 -12.647 1.00 73.56 87 TRP A N 1
ATOM 714 C CA . TRP A 1 87 ? 4.505 -8.088 -12.158 1.00 73.56 87 TRP A CA 1
ATOM 715 C C . TRP A 1 87 ? 4.478 -8.651 -10.733 1.00 73.56 87 TRP A C 1
ATOM 717 O O . TRP A 1 87 ? 3.781 -8.065 -9.907 1.00 73.56 87 TRP A O 1
ATOM 727 N N . PRO A 1 88 ? 5.243 -9.703 -10.375 1.00 76.12 88 PRO A N 1
ATOM 728 C CA . PRO A 1 88 ? 5.291 -10.183 -8.997 1.00 76.12 88 PRO A CA 1
ATOM 729 C C . PRO A 1 88 ? 5.631 -9.095 -7.975 1.00 76.12 88 PRO A C 1
ATOM 731 O O . PRO A 1 88 ? 4.966 -9.016 -6.945 1.00 76.12 88 PRO A O 1
ATOM 734 N N . PHE A 1 89 ? 6.612 -8.231 -8.255 1.00 76.81 89 PHE A N 1
ATOM 735 C CA . PHE A 1 89 ? 6.969 -7.136 -7.349 1.00 76.81 89 PHE A CA 1
ATOM 736 C C . PHE A 1 89 ? 5.902 -6.029 -7.312 1.00 76.81 89 PHE A C 1
ATOM 738 O O . PHE A 1 89 ? 5.606 -5.517 -6.231 1.00 76.81 89 PHE A O 1
ATOM 745 N N . CYS A 1 90 ? 5.275 -5.689 -8.442 1.00 76.75 90 CYS A N 1
ATOM 746 C CA . CYS A 1 90 ? 4.188 -4.705 -8.512 1.00 76.75 90 CYS A CA 1
ATOM 747 C C . CYS A 1 90 ? 2.952 -5.182 -7.733 1.00 76.75 90 CYS A C 1
ATOM 749 O O . CYS A 1 90 ? 2.425 -4.452 -6.896 1.00 76.75 90 CYS A O 1
ATOM 751 N N . PHE A 1 91 ? 2.529 -6.431 -7.940 1.00 79.06 91 PHE A N 1
ATOM 752 C CA . PHE A 1 91 ? 1.409 -7.025 -7.205 1.00 79.06 91 PHE A CA 1
ATOM 753 C C . PHE A 1 91 ? 1.716 -7.142 -5.712 1.00 79.06 91 PHE A C 1
ATOM 755 O O . PHE A 1 91 ? 0.883 -6.793 -4.876 1.00 79.06 91 PHE A O 1
ATOM 762 N N . TYR A 1 92 ? 2.922 -7.595 -5.366 1.00 81.56 92 TYR A N 1
ATOM 763 C CA . TYR A 1 92 ? 3.312 -7.768 -3.973 1.00 81.56 92 TYR A CA 1
ATOM 764 C C . TYR A 1 92 ? 3.421 -6.435 -3.228 1.00 81.56 92 TYR A C 1
ATOM 766 O O . TYR A 1 92 ? 2.910 -6.315 -2.120 1.00 81.56 92 TYR A O 1
ATOM 774 N N . SER A 1 93 ? 4.003 -5.401 -3.838 1.00 81.44 93 SER A N 1
ATOM 775 C CA . SER A 1 93 ? 4.048 -4.058 -3.239 1.00 81.44 93 SER A CA 1
ATOM 776 C C . SER A 1 93 ? 2.654 -3.446 -3.067 1.00 81.44 93 SER A C 1
ATOM 778 O O . SER A 1 93 ? 2.391 -2.829 -2.031 1.00 81.44 93 SER A O 1
ATOM 780 N N . GLY A 1 94 ? 1.734 -3.676 -4.011 1.00 80.62 94 GLY A N 1
ATOM 781 C CA . GLY A 1 94 ? 0.327 -3.288 -3.862 1.00 80.62 94 GLY A CA 1
ATOM 782 C C . GLY A 1 94 ? -0.325 -3.973 -2.660 1.00 80.62 94 GLY A C 1
ATOM 783 O O . GLY A 1 94 ? -0.929 -3.312 -1.815 1.00 80.62 94 GLY A O 1
ATOM 784 N N . TRP A 1 95 ? -0.123 -5.284 -2.515 1.00 84.12 95 TRP A N 1
ATOM 785 C CA . TRP A 1 95 ? -0.650 -6.050 -1.383 1.00 84.12 95 TRP A CA 1
ATOM 786 C C . TRP A 1 95 ? -0.084 -5.590 -0.038 1.00 84.12 95 TRP A C 1
ATOM 788 O O . TRP A 1 95 ? -0.830 -5.359 0.912 1.00 84.12 95 TRP A O 1
ATOM 798 N N . VAL A 1 96 ? 1.236 -5.411 0.039 1.00 86.81 96 VAL A N 1
ATOM 799 C CA . VAL A 1 96 ? 1.905 -4.947 1.259 1.00 86.81 96 VAL A CA 1
ATOM 800 C C . VAL A 1 96 ? 1.422 -3.549 1.642 1.00 86.81 96 VAL A C 1
ATOM 802 O O . VAL A 1 96 ? 1.248 -3.283 2.822 1.00 86.81 96 VAL A O 1
ATOM 805 N N . THR A 1 97 ? 1.112 -2.676 0.681 1.00 83.75 97 THR A N 1
ATOM 806 C CA . THR A 1 97 ? 0.537 -1.348 0.967 1.00 83.75 97 THR A CA 1
ATOM 807 C C . THR A 1 97 ? -0.808 -1.449 1.679 1.00 83.75 97 THR A C 1
ATOM 809 O O . THR A 1 97 ? -1.026 -0.787 2.695 1.00 83.75 97 THR A O 1
ATOM 812 N N . VAL A 1 98 ? -1.698 -2.308 1.179 1.00 82.75 98 VAL A N 1
ATOM 813 C CA . VAL A 1 98 ? -2.997 -2.585 1.810 1.00 82.75 98 VAL A CA 1
ATOM 814 C C . VAL A 1 98 ? -2.794 -3.155 3.216 1.00 82.75 98 VAL A C 1
ATOM 816 O O . VAL A 1 98 ? -3.427 -2.696 4.167 1.00 82.75 98 VAL A O 1
ATOM 819 N N . ALA A 1 99 ? -1.867 -4.103 3.369 1.00 85.69 99 ALA A N 1
ATOM 820 C CA . ALA A 1 99 ? -1.527 -4.680 4.664 1.00 85.69 99 ALA A CA 1
ATOM 821 C C . ALA A 1 99 ? -0.975 -3.628 5.642 1.00 85.69 99 ALA A C 1
ATOM 823 O O . ALA A 1 99 ? -1.346 -3.647 6.814 1.00 85.69 99 ALA A O 1
ATOM 824 N N . THR A 1 100 ? -0.152 -2.682 5.180 1.00 85.44 100 THR A N 1
ATOM 825 C CA . THR A 1 100 ? 0.361 -1.569 5.993 1.00 85.44 100 THR A CA 1
ATOM 826 C C . THR A 1 100 ? -0.774 -0.689 6.500 1.00 85.44 100 THR A C 1
ATOM 828 O O . THR A 1 100 ? -0.819 -0.387 7.689 1.00 85.44 100 THR A O 1
ATOM 831 N N . ILE A 1 101 ? -1.732 -0.331 5.640 1.00 82.06 101 ILE A N 1
ATOM 832 C CA . ILE A 1 101 ? -2.908 0.461 6.034 1.00 82.06 101 ILE A CA 1
ATOM 833 C C . ILE A 1 101 ? -3.734 -0.281 7.092 1.00 82.06 101 ILE A C 1
ATOM 835 O O . ILE A 1 101 ? -4.093 0.309 8.111 1.00 82.06 101 ILE A O 1
ATOM 839 N N . ALA A 1 102 ? -3.981 -1.578 6.895 1.00 83.62 102 ALA A N 1
ATOM 840 C CA . ALA A 1 102 ? -4.700 -2.405 7.861 1.00 83.62 102 ALA A CA 1
ATOM 841 C C . ALA A 1 102 ? -3.952 -2.522 9.202 1.00 83.62 102 ALA A C 1
ATOM 843 O O . ALA A 1 102 ? -4.565 -2.406 10.261 1.00 83.62 102 ALA A O 1
ATOM 844 N N . ASN A 1 103 ? -2.625 -2.687 9.170 1.00 87.75 103 ASN A N 1
ATOM 845 C CA . ASN A 1 103 ? -1.781 -2.750 10.366 1.00 87.75 103 ASN A CA 1
ATOM 846 C C . ASN A 1 103 ? -1.801 -1.433 11.146 1.00 87.75 103 ASN A C 1
ATOM 848 O O . ASN A 1 103 ? -1.953 -1.449 12.365 1.00 87.75 103 ASN A O 1
ATOM 852 N N . ILE A 1 104 ? -1.678 -0.298 10.451 1.00 84.31 104 ILE A N 1
ATOM 853 C CA . ILE A 1 104 ? -1.769 1.028 11.070 1.00 84.31 104 ILE A CA 1
ATOM 854 C C . ILE A 1 104 ? -3.154 1.207 11.692 1.00 84.31 104 ILE A C 1
ATOM 856 O O . ILE A 1 104 ? -3.243 1.581 12.857 1.00 84.31 104 ILE A O 1
ATOM 860 N N . SER A 1 105 ? -4.227 0.873 10.969 1.00 81.06 105 SER A N 1
ATOM 861 C CA . SER A 1 105 ? -5.590 0.944 11.506 1.00 81.06 105 SER A CA 1
ATOM 862 C C . SER A 1 105 ? -5.743 0.103 12.777 1.00 81.06 105 SER A C 1
ATOM 864 O O . SER A 1 105 ? -6.238 0.608 13.779 1.00 81.06 105 SER A O 1
ATOM 866 N N . ALA A 1 106 ? -5.266 -1.144 12.770 1.00 82.56 106 ALA A N 1
ATOM 867 C CA . ALA A 1 106 ? -5.327 -2.031 13.930 1.00 82.56 106 ALA A CA 1
ATOM 868 C C . ALA A 1 106 ? -4.517 -1.498 15.122 1.00 82.56 106 ALA A C 1
ATOM 870 O O . ALA A 1 106 ? -4.971 -1.566 16.265 1.00 82.56 106 ALA A O 1
ATOM 871 N N . TYR A 1 107 ? -3.330 -0.936 14.871 1.00 84.94 107 TYR A N 1
ATOM 872 C CA . TYR A 1 107 ? -2.494 -0.349 15.917 1.00 84.94 107 TYR A CA 1
ATOM 873 C C . TYR A 1 107 ? -3.177 0.840 16.587 1.00 84.94 107 TYR A C 1
ATOM 875 O O . TYR A 1 107 ? -3.214 0.915 17.813 1.00 84.94 107 TYR A O 1
ATOM 883 N N . LEU A 1 108 ? -3.758 1.731 15.785 1.00 80.38 108 LEU A N 1
ATOM 884 C CA . LEU A 1 108 ? -4.468 2.915 16.259 1.00 80.38 108 LEU A CA 1
ATOM 885 C C . LEU A 1 108 ? -5.692 2.556 17.108 1.00 80.38 108 LEU A C 1
ATOM 887 O O . LEU A 1 108 ? -5.905 3.156 18.161 1.00 80.38 108 LEU A O 1
ATOM 891 N N . THR A 1 109 ? -6.444 1.533 16.699 1.00 78.75 109 THR A N 1
ATOM 892 C CA . THR A 1 109 ? -7.542 0.987 17.504 1.00 78.75 109 THR A CA 1
ATOM 893 C C . THR A 1 109 ? -7.027 0.385 18.816 1.00 78.75 109 THR A C 1
ATOM 895 O O . THR A 1 109 ? -7.605 0.641 19.868 1.00 78.75 109 THR A O 1
ATOM 898 N N . LYS A 1 110 ? -5.909 -0.358 18.797 1.00 81.31 110 LYS A N 1
ATOM 899 C CA . LYS A 1 110 ? -5.338 -1.001 19.998 1.00 81.31 110 LYS A CA 1
ATOM 900 C C . LYS A 1 110 ? -4.850 -0.007 21.050 1.00 81.31 110 LYS A C 1
ATOM 902 O O . LYS A 1 110 ? -5.008 -0.266 22.237 1.00 81.31 110 LYS A O 1
ATOM 907 N N . ILE A 1 111 ? -4.274 1.121 20.638 1.00 83.44 111 ILE A N 1
ATOM 908 C CA . ILE A 1 111 ? -3.845 2.177 21.572 1.00 83.44 111 ILE A CA 1
ATOM 909 C C . ILE A 1 111 ? -5.007 3.067 22.044 1.00 83.44 111 ILE A C 1
ATOM 911 O O . ILE A 1 111 ? -4.771 4.036 22.761 1.00 83.44 111 ILE A O 1
ATOM 915 N N . GLY A 1 112 ? -6.249 2.763 21.643 1.00 75.69 112 GLY A N 1
ATOM 916 C CA . GLY A 1 112 ? -7.431 3.541 22.006 1.00 75.69 112 GLY A CA 1
ATOM 917 C C . GLY A 1 112 ? -7.396 4.961 21.448 1.00 75.69 112 GLY A C 1
ATOM 918 O O . GLY A 1 112 ? -7.888 5.887 22.094 1.00 75.69 112 GLY A O 1
ATOM 919 N N . TRP A 1 113 ? -6.769 5.167 20.283 1.00 76.62 113 TRP A N 1
ATOM 920 C CA . TRP A 1 113 ? -6.695 6.501 19.708 1.00 76.62 113 TRP A CA 1
ATOM 921 C C . TRP A 1 113 ? -8.093 6.984 19.340 1.00 76.62 113 TRP A C 1
ATOM 923 O O . TRP A 1 113 ? -8.736 6.432 18.454 1.00 76.62 113 TRP A O 1
ATOM 933 N N . SER A 1 114 ? -8.532 8.067 19.971 1.00 67.50 114 SER A N 1
ATOM 934 C CA . SER A 1 114 ? -9.847 8.672 19.744 1.00 67.50 114 SER A CA 1
ATOM 935 C C . SER A 1 114 ? -9.963 9.432 18.416 1.00 67.50 114 SER A C 1
ATOM 937 O O . SER A 1 114 ? -10.850 10.266 18.271 1.00 67.50 114 SER A O 1
ATOM 939 N N . GLY A 1 115 ? -9.041 9.224 17.467 1.00 67.06 115 GLY A N 1
ATOM 940 C CA . GLY A 1 115 ? -9.073 9.865 16.152 1.00 67.06 115 GLY A CA 1
ATOM 941 C C . GLY A 1 115 ? -9.135 11.391 16.227 1.00 67.06 115 GLY A C 1
ATOM 942 O O . GLY A 1 115 ? -9.855 11.999 15.450 1.00 67.06 115 GLY A O 1
ATOM 943 N N . TRP A 1 116 ? -8.441 12.020 17.184 1.00 71.94 116 TRP A N 1
ATOM 944 C CA . TRP A 1 116 ? -8.548 13.468 17.457 1.00 71.94 116 TRP A CA 1
ATOM 945 C C . TRP A 1 116 ? -9.958 13.939 17.874 1.00 71.94 116 TRP A C 1
ATOM 947 O O . TRP A 1 116 ? -10.305 15.102 17.687 1.00 71.94 116 TRP A O 1
ATOM 957 N N . GLY A 1 117 ? -10.778 13.046 18.432 1.00 74.31 117 GLY A N 1
ATOM 958 C CA . GLY A 1 117 ? -12.193 13.286 18.732 1.00 74.31 117 GLY A CA 1
ATOM 959 C C . GLY A 1 117 ? -13.139 12.995 17.560 1.00 74.31 117 GLY A C 1
ATOM 960 O O . GLY A 1 117 ? -14.324 13.313 17.646 1.00 74.31 117 GLY A O 1
ATOM 961 N N . LEU A 1 118 ? -12.642 12.415 16.462 1.00 78.62 118 LEU A N 1
ATOM 962 C CA . LEU A 1 118 ? -13.455 11.986 15.325 1.00 78.62 118 LEU A CA 1
ATOM 963 C C . LEU A 1 118 ? -14.110 10.627 15.596 1.00 78.62 118 LEU A C 1
ATOM 965 O O . LEU A 1 118 ? -13.552 9.774 16.280 1.00 78.62 118 LEU A O 1
ATOM 969 N N . SER A 1 119 ? -15.286 10.408 15.001 1.00 83.12 119 SER A N 1
ATOM 970 C CA . SER A 1 119 ? -15.947 9.099 15.045 1.00 83.12 119 SER A CA 1
ATOM 971 C C . SER A 1 119 ? -15.133 8.025 14.312 1.00 83.12 119 SER A C 1
ATOM 973 O O . SER A 1 119 ? -14.473 8.325 13.311 1.00 83.12 119 SER A O 1
ATOM 975 N N . ASP A 1 120 ? -15.267 6.763 14.728 1.00 79.62 120 ASP A N 1
ATOM 976 C CA . ASP A 1 120 ? -14.637 5.605 14.068 1.00 79.62 120 ASP A CA 1
ATOM 977 C C . ASP A 1 120 ? -14.954 5.545 12.566 1.00 79.62 120 ASP A C 1
ATOM 979 O O . ASP A 1 120 ? -14.113 5.192 11.738 1.00 79.62 120 ASP A O 1
ATOM 983 N N . THR A 1 121 ? -16.166 5.968 12.194 1.00 83.25 121 THR A N 1
ATOM 984 C CA . THR A 1 121 ? -16.612 6.043 10.798 1.00 83.25 121 THR A CA 1
ATOM 985 C C . THR A 1 121 ? -15.839 7.107 10.017 1.00 83.25 121 THR A C 1
ATOM 987 O O . THR A 1 121 ? -15.355 6.839 8.917 1.00 83.25 121 THR A O 1
ATOM 990 N N . SER A 1 122 ? -15.683 8.309 10.578 1.00 84.50 122 SER A N 1
ATOM 991 C CA . SER A 1 122 ? -14.894 9.387 9.966 1.00 84.50 122 SER A CA 1
ATOM 992 C C . SER A 1 122 ? -13.429 8.982 9.820 1.00 84.50 122 SER A C 1
ATOM 994 O O . SER A 1 122 ? -12.816 9.235 8.784 1.00 84.50 122 SER A O 1
ATOM 996 N N . TRP A 1 123 ? -12.882 8.313 10.834 1.00 83.19 123 TRP A N 1
ATOM 997 C CA . TRP A 1 123 ? -11.511 7.822 10.816 1.00 83.19 123 TRP A CA 1
ATOM 998 C C . TRP A 1 123 ? -11.282 6.780 9.711 1.00 83.19 123 TRP A C 1
ATOM 1000 O O . TRP A 1 123 ? -10.340 6.901 8.925 1.00 83.19 123 TRP A O 1
ATOM 1010 N N . ALA A 1 124 ? -12.189 5.809 9.569 1.00 82.94 124 ALA A N 1
ATOM 1011 C CA . ALA A 1 124 ? -12.135 4.819 8.494 1.00 82.94 124 ALA A CA 1
ATOM 1012 C C . ALA A 1 124 ? -12.171 5.468 7.098 1.00 82.94 124 ALA A C 1
ATOM 1014 O O . ALA A 1 124 ? -11.408 5.079 6.211 1.00 82.94 124 ALA A O 1
ATOM 1015 N N . ILE A 1 125 ? -13.003 6.498 6.907 1.00 86.12 125 ILE A N 1
ATOM 1016 C CA . ILE A 1 125 ? -13.076 7.251 5.645 1.00 86.12 125 ILE A CA 1
ATOM 1017 C C . ILE A 1 125 ? -11.749 7.965 5.349 1.00 86.12 125 ILE A C 1
ATOM 1019 O O . ILE A 1 125 ? -11.275 7.914 4.214 1.00 86.12 125 ILE A O 1
ATOM 1023 N N . ILE A 1 126 ? -11.109 8.578 6.349 1.00 85.81 126 ILE A N 1
ATOM 1024 C CA . ILE A 1 126 ? -9.793 9.217 6.184 1.00 85.81 126 ILE A CA 1
ATOM 1025 C C . ILE A 1 126 ? -8.747 8.192 5.731 1.00 85.81 126 ILE A C 1
ATOM 1027 O O . ILE A 1 126 ? -7.995 8.459 4.792 1.00 85.81 126 ILE A O 1
ATOM 1031 N N . MET A 1 127 ? -8.729 7.000 6.334 1.00 83.25 127 MET A N 1
ATOM 1032 C CA . MET A 1 127 ? -7.801 5.930 5.950 1.00 83.25 127 MET A CA 1
ATOM 1033 C C . MET A 1 127 ? -8.058 5.420 4.523 1.00 83.25 127 MET A C 1
ATOM 1035 O O . MET A 1 127 ? -7.105 5.170 3.785 1.00 83.25 127 MET A O 1
ATOM 1039 N N . ILE A 1 128 ? -9.323 5.328 4.098 1.00 86.69 128 ILE A N 1
ATOM 1040 C CA . ILE A 1 128 ? -9.704 4.998 2.714 1.00 86.69 128 ILE A CA 1
ATOM 1041 C C . ILE A 1 128 ? -9.191 6.059 1.733 1.00 86.69 128 ILE A C 1
ATOM 1043 O O . ILE A 1 128 ? -8.623 5.721 0.693 1.00 86.69 128 ILE A O 1
ATOM 1047 N N . ILE A 1 129 ? -9.354 7.343 2.059 1.00 87.69 129 ILE A N 1
ATOM 1048 C CA . ILE A 1 129 ? -8.867 8.444 1.220 1.00 87.69 129 ILE A CA 1
ATOM 1049 C C . ILE A 1 129 ? -7.338 8.408 1.136 1.00 87.69 129 ILE A C 1
ATOM 1051 O O . ILE A 1 129 ? -6.788 8.492 0.039 1.00 87.69 129 ILE A O 1
ATOM 1055 N N . ALA A 1 130 ? -6.645 8.215 2.261 1.00 84.94 130 ALA A N 1
ATOM 1056 C CA . ALA A 1 130 ? -5.191 8.077 2.291 1.00 84.94 130 ALA A CA 1
ATOM 1057 C C . ALA A 1 130 ? -4.713 6.899 1.423 1.00 84.94 130 ALA A C 1
ATOM 1059 O O . ALA A 1 130 ? -3.785 7.054 0.627 1.00 84.94 130 ALA A O 1
ATOM 1060 N N . ALA A 1 131 ? -5.391 5.748 1.501 1.00 83.00 131 ALA A N 1
ATOM 1061 C CA . ALA A 1 131 ? -5.129 4.593 0.644 1.00 83.00 131 ALA A CA 1
ATOM 1062 C C . ALA A 1 131 ? -5.294 4.929 -0.846 1.00 83.00 131 ALA A C 1
ATOM 1064 O O . ALA A 1 131 ? -4.448 4.566 -1.669 1.00 83.00 131 ALA A O 1
ATOM 1065 N N . GLY A 1 132 ? -6.362 5.654 -1.188 1.00 85.12 132 GLY A N 1
ATOM 1066 C CA . GLY A 1 132 ? -6.623 6.149 -2.536 1.00 85.12 132 GLY A CA 1
ATOM 1067 C C . GLY A 1 132 ? -5.517 7.061 -3.057 1.00 85.12 132 GLY A C 1
ATOM 1068 O O . GLY A 1 132 ? -5.017 6.850 -4.159 1.00 85.12 132 GLY A O 1
ATOM 1069 N N . LEU A 1 133 ? -5.087 8.033 -2.250 1.00 85.94 133 LEU A N 1
ATOM 1070 C CA . LEU A 1 133 ? -4.030 8.982 -2.608 1.00 85.94 133 LEU A CA 1
ATOM 1071 C C . LEU A 1 133 ? -2.685 8.289 -2.846 1.00 85.94 133 LEU A C 1
ATOM 1073 O O . LEU A 1 133 ? -2.013 8.601 -3.828 1.00 85.94 133 LEU A O 1
ATOM 1077 N N . ILE A 1 134 ? -2.314 7.319 -2.002 1.00 82.19 134 ILE A N 1
ATOM 1078 C CA . ILE A 1 134 ? -1.085 6.531 -2.183 1.00 82.19 134 ILE A CA 1
ATOM 1079 C C . ILE A 1 134 ? -1.138 5.765 -3.508 1.00 82.19 134 ILE A C 1
ATOM 1081 O O . ILE A 1 134 ? -0.199 5.836 -4.301 1.00 82.19 134 ILE A O 1
ATOM 1085 N N . ASN A 1 135 ? -2.248 5.076 -3.788 1.00 81.25 135 ASN A N 1
ATOM 1086 C CA . ASN A 1 135 ? -2.417 4.350 -5.048 1.00 81.25 135 ASN A CA 1
ATOM 1087 C C . ASN A 1 135 ? -2.375 5.293 -6.257 1.00 81.25 135 ASN A C 1
ATOM 1089 O O . ASN A 1 135 ? -1.698 4.998 -7.240 1.00 81.25 135 ASN A O 1
ATOM 1093 N N . LEU A 1 136 ? -3.028 6.454 -6.176 1.00 82.00 136 LEU A N 1
ATOM 1094 C CA . LEU A 1 136 ? -3.031 7.445 -7.249 1.00 82.00 136 LEU A CA 1
ATOM 1095 C C . LEU A 1 136 ? -1.627 8.010 -7.512 1.00 82.00 136 LEU A C 1
ATOM 1097 O O . LEU A 1 136 ? -1.206 8.107 -8.664 1.00 82.00 136 LEU A O 1
ATOM 1101 N N . MET A 1 137 ? -0.872 8.323 -6.456 1.00 80.81 137 MET A N 1
ATOM 1102 C CA . MET A 1 137 ? 0.516 8.775 -6.561 1.00 80.81 137 MET A CA 1
ATOM 1103 C C . MET A 1 137 ? 1.398 7.723 -7.243 1.00 80.81 137 MET A C 1
ATOM 1105 O O . MET A 1 137 ? 2.221 8.071 -8.092 1.00 80.81 137 MET A O 1
ATOM 1109 N N . MET A 1 138 ? 1.208 6.440 -6.927 1.00 75.06 138 MET A N 1
ATOM 1110 C CA . MET A 1 138 ? 1.946 5.341 -7.559 1.00 75.06 138 MET A CA 1
ATOM 1111 C C . MET A 1 138 ? 1.602 5.188 -9.050 1.00 75.06 138 MET A C 1
ATOM 1113 O O . MET A 1 138 ? 2.505 4.975 -9.861 1.00 75.06 138 MET A O 1
ATOM 1117 N N . ILE A 1 139 ? 0.337 5.388 -9.444 1.00 77.38 139 ILE A N 1
ATOM 1118 C CA . ILE A 1 139 ? -0.059 5.425 -10.865 1.00 77.38 139 ILE A CA 1
ATOM 1119 C C . ILE A 1 139 ? 0.648 6.579 -11.586 1.00 77.38 139 ILE A C 1
ATOM 1121 O O . ILE A 1 139 ? 1.282 6.354 -12.613 1.00 77.38 139 ILE A O 1
ATOM 1125 N N . ILE A 1 140 ? 0.568 7.802 -11.052 1.00 73.94 140 ILE A N 1
ATOM 1126 C CA . ILE A 1 140 ? 1.075 9.009 -11.728 1.00 73.94 140 ILE A CA 1
ATOM 1127 C C . ILE A 1 140 ? 2.605 8.993 -11.829 1.00 73.94 140 ILE A C 1
ATOM 1129 O O . ILE A 1 140 ? 3.171 9.331 -12.865 1.00 73.94 140 ILE A O 1
ATOM 1133 N N . THR A 1 141 ? 3.295 8.605 -10.757 1.00 68.50 141 THR A N 1
ATOM 1134 C CA . THR A 1 141 ? 4.764 8.681 -10.707 1.00 68.50 141 THR A CA 1
ATOM 1135 C C . THR A 1 141 ? 5.456 7.513 -11.403 1.00 68.50 141 THR A C 1
ATOM 1137 O O . THR A 1 141 ? 6.599 7.662 -11.847 1.00 68.50 141 THR A O 1
ATOM 1140 N N . ARG A 1 142 ? 4.810 6.341 -11.472 1.00 65.50 142 ARG A N 1
ATOM 1141 C CA . ARG A 1 142 ? 5.459 5.094 -11.902 1.00 65.50 142 ARG A CA 1
ATOM 1142 C C . ARG A 1 142 ? 4.678 4.265 -12.917 1.00 65.50 142 ARG A C 1
ATOM 1144 O O . ARG A 1 142 ? 5.259 3.317 -13.418 1.00 65.50 142 ARG A O 1
ATOM 1151 N N . ASN A 1 143 ? 3.446 4.641 -13.273 1.00 66.69 143 ASN A N 1
ATOM 1152 C CA . ASN A 1 143 ? 2.583 3.918 -14.222 1.00 66.69 143 ASN A CA 1
ATOM 1153 C C . ASN A 1 143 ? 2.196 2.489 -13.778 1.00 66.69 143 ASN A C 1
ATOM 1155 O O . ASN A 1 143 ? 1.732 1.700 -14.599 1.00 66.69 143 ASN A O 1
ATOM 1159 N N . MET A 1 144 ? 2.299 2.197 -12.475 1.00 70.06 144 MET A N 1
ATOM 1160 C CA . MET A 1 144 ? 2.067 0.862 -11.909 1.00 70.06 144 MET A CA 1
ATOM 1161 C C . MET A 1 144 ? 0.574 0.551 -11.810 1.00 70.06 144 MET A C 1
ATOM 1163 O O . MET A 1 144 ? -0.079 0.776 -10.786 1.00 70.06 144 MET A O 1
ATOM 1167 N N . ARG A 1 145 ? 0.013 0.027 -12.896 1.00 75.69 145 ARG A N 1
ATOM 1168 C CA . ARG A 1 145 ? -1.424 -0.269 -13.025 1.00 75.69 145 ARG A CA 1
ATOM 1169 C C . ARG A 1 145 ? -1.812 -1.474 -12.173 1.00 75.69 145 ARG A C 1
ATOM 1171 O O . ARG A 1 145 ? -2.880 -1.489 -11.569 1.00 75.69 145 ARG A O 1
ATOM 1178 N N . GLU A 1 146 ? -0.919 -2.447 -12.071 1.00 77.44 146 GLU A N 1
ATOM 1179 C CA . GLU A 1 146 ? -1.059 -3.672 -11.289 1.00 77.44 146 GLU A CA 1
ATOM 1180 C C . GLU A 1 146 ? -1.095 -3.374 -9.787 1.00 77.44 146 GLU A C 1
ATOM 1182 O O . GLU A 1 146 ? -1.904 -3.953 -9.066 1.00 77.44 146 GLU A O 1
ATOM 1187 N N . PHE A 1 147 ? -0.284 -2.415 -9.327 1.00 77.81 147 PHE A N 1
ATOM 1188 C CA . PHE A 1 147 ? -0.306 -1.938 -7.942 1.00 77.81 147 PHE A CA 1
ATOM 1189 C C . PHE A 1 147 ? -1.691 -1.387 -7.579 1.00 77.81 147 PHE A C 1
ATOM 1191 O O . PHE A 1 147 ? -2.300 -1.795 -6.590 1.00 77.81 147 PHE A O 1
ATOM 1198 N N . ALA A 1 148 ? -2.223 -0.507 -8.427 1.00 79.81 148 ALA A N 1
ATOM 1199 C CA . ALA A 1 148 ? -3.511 0.123 -8.186 1.00 79.81 148 ALA A CA 1
ATOM 1200 C C . ALA A 1 148 ? -4.703 -0.832 -8.364 1.00 79.81 148 ALA A C 1
ATOM 1202 O O . ALA A 1 148 ? -5.724 -0.653 -7.702 1.00 79.81 148 ALA A O 1
ATOM 1203 N N . ALA A 1 149 ? -4.578 -1.881 -9.184 1.00 84.00 149 ALA A N 1
ATOM 1204 C CA . ALA A 1 149 ? -5.587 -2.936 -9.278 1.00 84.00 149 ALA A CA 1
ATOM 1205 C C . ALA A 1 149 ? -5.769 -3.675 -7.940 1.00 84.00 149 ALA A C 1
ATOM 1207 O O . ALA A 1 149 ? -6.901 -3.943 -7.533 1.00 84.00 149 ALA A O 1
ATOM 1208 N N . VAL A 1 150 ? -4.672 -3.941 -7.220 1.00 84.56 150 VAL A N 1
ATOM 1209 C CA . VAL A 1 150 ? -4.732 -4.510 -5.862 1.00 84.56 150 VAL A CA 1
ATOM 1210 C C . VAL A 1 150 ? -5.376 -3.525 -4.885 1.00 84.56 150 VAL A C 1
ATOM 1212 O O . VAL A 1 150 ? -6.197 -3.930 -4.064 1.00 84.56 150 VAL A O 1
ATOM 1215 N N . GLY A 1 151 ? -5.069 -2.230 -5.011 1.00 84.00 151 GLY A N 1
ATOM 1216 C CA . GLY A 1 151 ? -5.719 -1.172 -4.236 1.00 84.00 151 GLY A CA 1
ATOM 1217 C C . GLY A 1 151 ? -7.239 -1.134 -4.430 1.00 84.00 151 GLY A C 1
ATOM 1218 O O . GLY A 1 151 ? -7.978 -1.105 -3.448 1.00 84.00 151 GLY A O 1
ATOM 1219 N N . ILE A 1 152 ? -7.718 -1.209 -5.677 1.00 87.25 152 ILE A N 1
ATOM 1220 C CA . ILE A 1 152 ? -9.156 -1.274 -5.996 1.00 87.25 152 ILE A CA 1
ATOM 1221 C C . ILE A 1 152 ? -9.790 -2.514 -5.369 1.00 87.25 152 ILE A C 1
ATOM 1223 O O . ILE A 1 152 ? -10.826 -2.408 -4.721 1.00 87.25 152 ILE A O 1
ATOM 1227 N N . TRP A 1 153 ? -9.169 -3.686 -5.525 1.00 90.44 153 TRP A N 1
ATOM 1228 C CA . TRP A 1 153 ? -9.680 -4.921 -4.930 1.00 90.44 153 TRP A CA 1
ATOM 1229 C C . TRP A 1 153 ? -9.827 -4.801 -3.407 1.00 90.44 153 TRP A C 1
ATOM 1231 O O . TRP A 1 153 ? -10.865 -5.168 -2.856 1.00 90.44 153 TRP A O 1
ATOM 1241 N N . ALA A 1 154 ? -8.832 -4.224 -2.731 1.00 86.38 154 ALA A N 1
ATOM 1242 C CA . ALA A 1 154 ? -8.865 -4.034 -1.285 1.00 86.38 154 ALA A CA 1
ATOM 1243 C C . ALA A 1 154 ? -9.962 -3.059 -0.844 1.00 86.38 154 ALA A C 1
ATOM 1245 O O . ALA A 1 154 ? -10.686 -3.331 0.111 1.00 86.38 154 ALA A O 1
ATOM 1246 N N . LEU A 1 155 ? -10.129 -1.945 -1.557 1.00 87.19 155 LEU A N 1
ATOM 1247 C CA . LEU A 1 155 ? -11.198 -0.984 -1.289 1.00 87.19 155 LEU A CA 1
ATOM 1248 C C . LEU A 1 155 ? -12.586 -1.598 -1.519 1.00 87.19 155 LEU A C 1
ATOM 1250 O O . LEU A 1 155 ? -13.495 -1.379 -0.721 1.00 87.19 155 LEU A O 1
ATOM 1254 N N . VAL A 1 156 ? -12.754 -2.421 -2.556 1.00 89.75 156 VAL A N 1
ATOM 1255 C CA . VAL A 1 156 ? -13.995 -3.180 -2.775 1.00 89.75 156 VAL A CA 1
ATOM 1256 C C . VAL A 1 156 ? -14.242 -4.167 -1.631 1.00 89.75 156 VAL A C 1
ATOM 1258 O O . VAL A 1 156 ? -15.367 -4.246 -1.145 1.00 89.75 156 VAL A O 1
ATOM 1261 N N . ALA A 1 157 ? -13.218 -4.869 -1.140 1.00 86.81 157 ALA A N 1
ATOM 1262 C CA . ALA A 1 157 ? -13.358 -5.757 0.015 1.00 86.81 157 ALA A CA 1
ATOM 1263 C C . ALA A 1 157 ? -13.801 -4.998 1.281 1.00 86.81 157 ALA A C 1
ATOM 1265 O O . ALA A 1 157 ? -14.682 -5.470 2.000 1.00 86.81 157 ALA A O 1
ATOM 1266 N N . ILE A 1 158 ? -13.265 -3.792 1.516 1.00 86.06 158 ILE A N 1
ATOM 1267 C CA . ILE A 1 158 ? -13.698 -2.908 2.613 1.00 86.06 158 ILE A CA 1
ATOM 1268 C C . ILE A 1 158 ? -15.171 -2.511 2.449 1.00 86.06 158 ILE A C 1
ATOM 1270 O O . ILE A 1 158 ? -15.924 -2.541 3.425 1.00 86.06 158 ILE A O 1
ATOM 1274 N N . ALA A 1 159 ? -15.600 -2.174 1.229 1.00 88.62 159 ALA A N 1
ATOM 1275 C CA . ALA A 1 159 ? -16.995 -1.847 0.941 1.00 88.62 159 ALA A CA 1
ATOM 1276 C C . ALA A 1 159 ? -17.923 -3.037 1.230 1.00 88.62 159 ALA A C 1
ATOM 1278 O O . ALA A 1 159 ? -18.926 -2.880 1.920 1.00 88.62 159 ALA A O 1
ATOM 1279 N N . VAL A 1 160 ? -17.569 -4.237 0.760 1.00 89.75 160 VAL A N 1
ATOM 1280 C CA . VAL A 1 160 ? -18.352 -5.463 0.988 1.00 89.75 160 VAL A CA 1
ATOM 1281 C C . VAL A 1 160 ? -18.458 -5.785 2.480 1.00 89.75 160 VAL A C 1
ATOM 1283 O O . VAL A 1 160 ? -19.544 -6.105 2.955 1.00 89.75 160 VAL A O 1
ATOM 1286 N N . ALA A 1 161 ? -17.372 -5.633 3.241 1.00 86.44 161 ALA A N 1
ATOM 1287 C CA . ALA A 1 161 ? -17.373 -5.882 4.683 1.00 86.44 161 ALA A CA 1
ATOM 1288 C C . ALA A 1 161 ? -18.271 -4.914 5.478 1.00 86.44 161 ALA A C 1
ATOM 1290 O O . ALA A 1 161 ? -18.736 -5.262 6.559 1.00 86.44 161 ALA A O 1
ATOM 1291 N N . ASN A 1 162 ? -18.537 -3.714 4.950 1.00 88.00 162 ASN A N 1
ATOM 1292 C CA . ASN A 1 162 ? -19.318 -2.671 5.626 1.00 88.00 162 ASN A CA 1
ATOM 1293 C C . ASN A 1 162 ? -20.715 -2.456 5.022 1.00 88.00 162 ASN A C 1
ATOM 1295 O O . ASN A 1 162 ? -21.427 -1.544 5.451 1.00 88.00 162 ASN A O 1
ATOM 1299 N N . TRP A 1 163 ? -21.117 -3.291 4.057 1.00 86.12 163 TRP A N 1
ATOM 1300 C CA . TRP A 1 163 ? -22.287 -3.076 3.197 1.00 86.12 163 TRP A CA 1
ATOM 1301 C C . TRP A 1 163 ? -23.600 -2.858 3.960 1.00 86.12 163 TRP A C 1
ATOM 1303 O O . TRP A 1 163 ? -24.426 -2.044 3.554 1.00 86.12 163 TRP A O 1
ATOM 1313 N N . SER A 1 164 ? -23.782 -3.562 5.079 1.00 84.38 164 SER A N 1
ATOM 1314 C CA . SER A 1 164 ? -24.995 -3.518 5.906 1.00 84.38 164 SER A CA 1
ATOM 1315 C C . SER A 1 164 ? -24.842 -2.736 7.213 1.00 84.38 164 SER A C 1
ATOM 1317 O O . SER A 1 164 ? -25.805 -2.648 7.968 1.00 84.38 164 SER A O 1
ATOM 1319 N N . VAL A 1 165 ? -23.649 -2.207 7.510 1.00 85.06 165 VAL A N 1
ATOM 1320 C CA . VAL A 1 165 ? -23.333 -1.609 8.822 1.00 85.06 165 VAL A CA 1
ATOM 1321 C C . VAL A 1 165 ? -23.072 -0.109 8.701 1.00 85.06 165 VAL A C 1
ATOM 1323 O O . VAL A 1 165 ? -23.702 0.688 9.391 1.00 85.06 165 VAL A O 1
ATOM 1326 N N . HIS A 1 166 ? -22.184 0.297 7.790 1.00 85.81 166 HIS A N 1
ATOM 1327 C CA . HIS A 1 166 ? -21.733 1.683 7.667 1.00 85.81 166 HIS A CA 1
ATOM 1328 C C . HIS A 1 166 ? -21.782 2.149 6.212 1.00 85.81 166 HIS A C 1
ATOM 1330 O O . HIS A 1 166 ? -20.785 2.128 5.488 1.00 85.81 166 HIS A O 1
ATOM 1336 N N . GLN A 1 167 ? -22.952 2.625 5.785 1.00 89.38 167 GLN A N 1
ATOM 1337 C CA . GLN A 1 167 ? -23.194 3.014 4.394 1.00 89.38 167 GLN A CA 1
ATOM 1338 C C . GLN A 1 167 ? -22.263 4.142 3.905 1.00 89.38 167 GLN A C 1
ATOM 1340 O O . GLN A 1 167 ? -21.870 4.163 2.742 1.00 89.38 167 GLN A O 1
ATOM 1345 N N . SER A 1 168 ? -21.839 5.045 4.792 1.00 89.44 168 SER A N 1
ATOM 1346 C CA . SER A 1 168 ? -20.863 6.100 4.481 1.00 89.44 168 SER A CA 1
ATOM 1347 C C . SER A 1 168 ? -19.477 5.548 4.120 1.00 89.44 168 SER A C 1
ATOM 1349 O O . SER A 1 168 ? -18.857 6.037 3.174 1.00 89.44 168 SER A O 1
ATOM 1351 N N . ILE A 1 169 ? -19.011 4.498 4.808 1.00 88.62 169 ILE A N 1
ATOM 1352 C CA . ILE A 1 169 ? -17.743 3.809 4.506 1.00 88.62 169 ILE A CA 1
ATOM 1353 C C . ILE A 1 169 ? -17.833 3.128 3.140 1.00 88.62 169 ILE A C 1
ATOM 1355 O O . ILE A 1 169 ? -16.907 3.226 2.337 1.00 88.62 169 ILE A O 1
ATOM 1359 N N . VAL A 1 170 ? -18.968 2.487 2.851 1.00 90.06 170 VAL A N 1
ATOM 1360 C CA . VAL A 1 170 ? -19.233 1.819 1.568 1.00 90.06 170 VAL A CA 1
ATOM 1361 C C . VAL A 1 170 ? -19.162 2.820 0.418 1.00 90.06 170 VAL A C 1
ATOM 1363 O O . VAL A 1 170 ? -18.439 2.594 -0.552 1.00 90.06 170 VAL A O 1
ATOM 1366 N N . ILE A 1 171 ? -19.858 3.954 0.543 1.00 91.12 171 ILE A N 1
ATOM 1367 C CA . ILE A 1 171 ? -19.862 5.009 -0.476 1.00 91.12 171 ILE A CA 1
ATOM 1368 C C . ILE A 1 171 ? -18.446 5.555 -0.684 1.00 91.12 171 ILE A C 1
ATOM 1370 O O . ILE A 1 171 ? -18.008 5.671 -1.829 1.00 91.12 171 ILE A O 1
ATOM 1374 N N . ALA A 1 172 ? -17.705 5.841 0.391 1.00 90.69 172 ALA A N 1
ATOM 1375 C CA . ALA A 1 172 ? -16.328 6.321 0.293 1.00 90.69 172 ALA A CA 1
ATOM 1376 C C . ALA A 1 172 ? -15.422 5.310 -0.429 1.00 90.69 172 ALA A C 1
ATOM 1378 O O . ALA A 1 172 ? -14.738 5.667 -1.388 1.00 90.69 172 ALA A O 1
ATOM 1379 N N . ALA A 1 173 ? -15.462 4.040 -0.023 1.00 89.12 173 ALA A N 1
ATOM 1380 C CA . ALA A 1 173 ? -14.649 2.978 -0.603 1.00 89.12 173 ALA A CA 1
ATOM 1381 C C . ALA A 1 173 ? -14.955 2.749 -2.092 1.00 89.12 173 ALA A C 1
ATOM 1383 O O . ALA A 1 173 ? -14.032 2.674 -2.904 1.00 89.12 173 ALA A O 1
ATOM 1384 N N . ILE A 1 174 ? -16.233 2.700 -2.481 1.00 91.56 174 ILE A N 1
ATOM 1385 C CA . ILE A 1 174 ? -16.639 2.550 -3.888 1.00 91.56 174 ILE A CA 1
ATOM 1386 C C . ILE A 1 174 ? -16.227 3.775 -4.708 1.00 91.56 174 ILE A C 1
ATOM 1388 O O . ILE A 1 174 ? -15.727 3.622 -5.821 1.00 91.56 174 ILE A O 1
ATOM 1392 N N . THR A 1 175 ? -16.389 4.982 -4.163 1.00 92.06 175 THR A N 1
ATOM 1393 C CA . THR A 1 175 ? -16.025 6.224 -4.860 1.00 92.06 175 THR A CA 1
ATOM 1394 C C . THR A 1 175 ? -14.527 6.271 -5.143 1.00 92.06 175 THR A C 1
ATOM 1396 O O . THR A 1 175 ? -14.123 6.506 -6.282 1.00 92.06 175 THR A O 1
ATOM 1399 N N . VAL A 1 176 ? -13.686 5.978 -4.145 1.00 90.38 176 VAL A N 1
ATOM 1400 C CA . VAL A 1 176 ? -12.228 5.934 -4.333 1.00 90.38 176 VAL A CA 1
ATOM 1401 C C . VAL A 1 176 ? -11.833 4.820 -5.309 1.00 90.38 176 VAL A C 1
ATOM 1403 O O . VAL A 1 176 ? -11.019 5.060 -6.202 1.00 90.38 176 VAL A O 1
ATOM 1406 N N . SER A 1 177 ? -12.446 3.635 -5.217 1.00 89.19 177 SER A N 1
ATOM 1407 C CA . SER A 1 177 ? -12.243 2.545 -6.185 1.00 89.19 177 SER A CA 1
ATOM 1408 C C . SER A 1 177 ? -12.565 2.964 -7.618 1.00 89.19 177 SER A C 1
ATOM 1410 O O . SER A 1 177 ? -11.791 2.677 -8.530 1.00 89.19 177 SER A O 1
ATOM 1412 N N . ALA A 1 178 ? -13.681 3.664 -7.831 1.00 89.62 178 ALA A N 1
ATOM 1413 C CA . ALA A 1 178 ? -14.085 4.144 -9.149 1.00 89.62 178 ALA A CA 1
ATOM 1414 C C . ALA A 1 178 ? -13.093 5.178 -9.705 1.00 89.62 178 ALA A C 1
ATOM 1416 O O . ALA A 1 178 ? -12.696 5.084 -10.866 1.00 89.62 178 ALA A O 1
ATOM 1417 N N . ILE A 1 179 ? -12.631 6.116 -8.870 1.00 90.12 179 ILE A N 1
ATOM 1418 C CA . ILE A 1 179 ? -11.607 7.103 -9.248 1.00 90.12 179 ILE A CA 1
ATOM 1419 C C . ILE A 1 179 ? -10.314 6.401 -9.675 1.00 90.12 179 ILE A C 1
ATOM 1421 O O . ILE A 1 179 ? -9.765 6.709 -10.735 1.00 90.12 179 ILE A O 1
ATOM 1425 N N . LEU A 1 180 ? -9.844 5.426 -8.892 1.00 87.12 180 LEU A N 1
ATOM 1426 C CA . LEU A 1 180 ? -8.650 4.652 -9.231 1.00 87.12 180 LEU A CA 1
ATOM 1427 C C . LEU A 1 180 ? -8.841 3.855 -10.524 1.00 87.12 180 LEU A C 1
ATOM 1429 O O . LEU A 1 180 ? -7.937 3.821 -11.355 1.00 87.12 180 LEU A O 1
ATOM 1433 N N . PHE A 1 181 ? -10.013 3.259 -10.738 1.00 87.69 181 PHE A N 1
ATOM 1434 C CA . PHE A 1 181 ? -10.308 2.515 -11.960 1.00 87.69 181 PHE A CA 1
ATOM 1435 C C . PHE A 1 181 ? -10.251 3.408 -13.206 1.00 87.69 181 PHE A C 1
ATOM 1437 O O . PHE A 1 181 ? -9.648 3.034 -14.218 1.00 87.69 181 PHE A O 1
ATOM 1444 N N . ILE A 1 182 ? -10.818 4.614 -13.122 1.00 87.50 182 ILE A N 1
ATOM 1445 C CA . ILE A 1 182 ? -10.747 5.615 -14.191 1.00 87.50 182 ILE A CA 1
ATOM 1446 C C . ILE A 1 182 ? -9.290 6.024 -14.428 1.00 87.50 182 ILE A C 1
ATOM 1448 O O . ILE A 1 182 ? -8.836 6.017 -15.572 1.00 87.50 182 ILE A O 1
ATOM 1452 N N . ALA A 1 183 ? -8.529 6.307 -13.367 1.00 84.19 183 ALA A N 1
ATOM 1453 C CA . ALA A 1 183 ? -7.120 6.675 -13.473 1.00 84.19 183 ALA A CA 1
ATOM 1454 C C . ALA A 1 183 ? -6.290 5.580 -14.167 1.00 84.19 183 ALA A C 1
ATOM 1456 O O . ALA A 1 183 ? -5.567 5.869 -15.122 1.00 84.19 183 ALA A O 1
ATOM 1457 N N . ILE A 1 184 ? -6.451 4.312 -13.767 1.00 83.00 184 ILE A N 1
ATOM 1458 C CA . ILE A 1 184 ? -5.786 3.165 -14.407 1.00 83.00 184 ILE A CA 1
ATOM 1459 C C . ILE A 1 184 ? -6.185 3.042 -15.881 1.00 83.00 184 ILE A C 1
ATOM 1461 O O . ILE A 1 184 ? -5.332 2.726 -16.713 1.00 83.00 184 ILE A O 1
ATOM 1465 N N . SER A 1 185 ? -7.455 3.289 -16.213 1.00 82.19 185 SER A N 1
ATOM 1466 C CA . SER A 1 185 ? -7.998 3.175 -17.574 1.00 82.19 185 SER A CA 1
ATOM 1467 C C . SER A 1 185 ? -7.523 4.289 -18.508 1.00 82.19 185 SER A C 1
ATOM 1469 O O . SER A 1 185 ? -7.261 4.031 -19.684 1.00 82.19 185 SER A O 1
ATOM 1471 N N . ILE A 1 186 ? -7.343 5.510 -17.996 1.00 81.38 186 ILE A N 1
ATOM 1472 C CA . ILE A 1 186 ? -6.764 6.637 -18.741 1.00 81.38 186 ILE A CA 1
ATOM 1473 C C . ILE A 1 186 ? -5.269 6.402 -18.973 1.00 81.38 186 ILE A C 1
ATOM 1475 O O . ILE A 1 186 ? -4.802 6.472 -20.110 1.00 81.38 186 ILE A O 1
ATOM 1479 N N . HIS A 1 187 ? -4.527 6.050 -17.920 1.00 77.19 187 HIS A N 1
ATOM 1480 C CA . HIS A 1 187 ? -3.069 5.899 -17.969 1.00 77.19 187 HIS A CA 1
ATOM 1481 C C . HIS A 1 187 ? -2.628 4.683 -18.806 1.00 77.19 187 HIS A C 1
ATOM 1483 O O . HIS A 1 187 ? -1.882 4.798 -19.776 1.00 77.19 187 HIS A O 1
ATOM 1489 N N . GLY A 1 188 ? -3.210 3.519 -18.529 1.00 74.81 188 GLY A N 1
ATOM 1490 C CA . GLY A 1 188 ? -4.247 3.054 -19.429 1.00 74.81 188 GLY A CA 1
ATOM 1491 C C . GLY A 1 188 ? -4.005 3.070 -20.939 1.00 74.81 188 GLY A C 1
ATOM 1492 O O . GLY A 1 188 ? -3.156 2.393 -21.534 1.00 74.81 188 GLY A O 1
ATOM 1493 N N . TYR A 1 189 ? -4.896 3.842 -21.528 1.00 75.31 189 TYR A N 1
ATOM 1494 C CA . TYR A 1 189 ? -4.998 4.189 -22.921 1.00 75.31 189 TYR A CA 1
ATOM 1495 C C . TYR A 1 189 ? -3.806 5.023 -23.416 1.00 75.31 189 TYR A C 1
ATOM 1497 O O . TYR A 1 189 ? -3.319 4.779 -24.519 1.00 75.31 189 TYR A O 1
ATOM 1505 N N . GLN A 1 190 ? -3.298 5.953 -22.599 1.00 75.06 190 GLN A N 1
ATOM 1506 C CA . GLN A 1 190 ? -2.167 6.823 -22.948 1.00 75.06 190 GLN A CA 1
ATOM 1507 C C . GLN A 1 190 ? -0.884 6.022 -23.210 1.00 75.06 190 GLN A C 1
ATOM 1509 O O . GLN A 1 190 ? -0.202 6.245 -24.207 1.00 75.06 190 GLN A O 1
ATOM 1514 N N . ASN A 1 191 ? -0.615 5.006 -22.388 1.00 69.19 191 ASN A N 1
ATOM 1515 C CA . ASN A 1 191 ? 0.574 4.159 -22.493 1.00 69.19 191 ASN A CA 1
ATOM 1516 C C . ASN A 1 191 ? 0.315 2.843 -23.239 1.00 69.19 191 ASN A C 1
ATOM 1518 O O . ASN A 1 191 ? 0.999 1.842 -23.022 1.00 69.19 191 ASN A O 1
ATOM 1522 N N . ARG A 1 192 ? -0.674 2.811 -24.143 1.00 66.31 192 ARG A N 1
ATOM 1523 C CA . ARG A 1 192 ? -1.005 1.598 -24.911 1.00 66.31 192 ARG A CA 1
ATOM 1524 C C . ARG A 1 192 ? 0.140 1.110 -25.801 1.00 66.31 192 ARG A C 1
ATOM 1526 O O . ARG A 1 192 ? 0.220 -0.081 -26.064 1.00 66.31 192 ARG A O 1
ATOM 1533 N N . HIS A 1 193 ? 1.024 2.006 -26.240 1.00 59.56 193 HIS A N 1
ATOM 1534 C CA . HIS A 1 193 ? 2.117 1.684 -27.162 1.00 59.56 193 HIS A CA 1
ATOM 1535 C C . HIS A 1 193 ? 3.208 0.800 -26.537 1.00 59.56 193 HIS A C 1
ATOM 1537 O O . HIS A 1 193 ? 3.841 0.030 -27.251 1.00 59.56 193 HIS A O 1
ATOM 1543 N N . THR A 1 194 ? 3.380 0.845 -25.214 1.00 61.00 194 THR A N 1
ATOM 1544 C CA . THR A 1 194 ? 4.336 0.012 -24.462 1.00 61.00 194 THR A CA 1
ATOM 1545 C C . THR A 1 194 ? 3.663 -1.183 -23.783 1.00 61.00 194 THR A C 1
ATOM 1547 O O . THR A 1 194 ? 4.270 -1.870 -22.959 1.00 61.00 194 THR A O 1
ATOM 1550 N N . ALA A 1 195 ? 2.397 -1.456 -24.118 1.00 60.16 195 ALA A N 1
ATOM 1551 C CA . ALA A 1 195 ? 1.619 -2.475 -23.440 1.00 60.16 195 ALA A CA 1
ATOM 1552 C C . ALA A 1 195 ? 2.178 -3.895 -23.684 1.00 60.16 195 ALA A C 1
ATOM 1554 O O . ALA A 1 195 ? 2.575 -4.240 -24.804 1.00 60.16 195 ALA A O 1
ATOM 1555 N N . PRO A 1 196 ? 2.143 -4.774 -22.666 1.00 59.12 196 PRO A N 1
ATOM 1556 C CA . PRO A 1 196 ? 2.789 -6.086 -22.723 1.00 59.12 196 PRO A CA 1
ATOM 1557 C C . PRO A 1 196 ? 2.232 -7.005 -23.824 1.00 59.12 196 PRO A C 1
ATOM 1559 O O . PRO A 1 196 ? 2.965 -7.834 -24.358 1.00 59.12 196 PRO A O 1
ATOM 1562 N N . HIS A 1 197 ? 0.969 -6.828 -24.231 1.00 60.50 197 HIS A N 1
ATOM 1563 C CA . HIS A 1 197 ? 0.360 -7.594 -25.325 1.00 60.50 197 HIS A CA 1
ATOM 1564 C C . HIS A 1 197 ? 0.944 -7.254 -26.710 1.00 60.50 197 HIS A C 1
ATOM 1566 O O . HIS A 1 197 ? 0.972 -8.116 -27.590 1.00 60.50 197 HIS A O 1
ATOM 1572 N N . ILE A 1 198 ? 1.442 -6.027 -26.908 1.00 60.81 198 ILE A N 1
ATOM 1573 C CA . ILE A 1 198 ? 2.130 -5.617 -28.142 1.00 60.81 198 ILE A CA 1
ATOM 1574 C C . ILE A 1 198 ? 3.512 -6.272 -28.195 1.00 60.81 198 ILE A C 1
ATOM 1576 O O . ILE A 1 198 ? 3.881 -6.859 -29.213 1.00 60.81 198 ILE A O 1
ATOM 1580 N N . LYS A 1 199 ? 4.230 -6.286 -27.067 1.00 60.16 199 LYS A N 1
ATOM 1581 C CA . LYS A 1 199 ? 5.531 -6.961 -26.955 1.00 60.16 199 LYS A CA 1
ATOM 1582 C C . LYS A 1 199 ? 5.450 -8.471 -27.135 1.00 60.16 199 LYS A C 1
ATOM 1584 O O . LYS A 1 199 ? 6.324 -9.060 -27.761 1.00 60.16 199 LYS A O 1
ATOM 1589 N N . PHE A 1 200 ? 4.398 -9.106 -26.620 1.00 60.12 200 PHE A N 1
ATOM 1590 C CA . PHE A 1 200 ? 4.173 -10.536 -26.831 1.00 60.12 200 PHE A CA 1
ATOM 1591 C C . PHE A 1 200 ? 4.000 -10.876 -28.318 1.00 60.12 200 PHE A C 1
ATOM 1593 O O . PHE A 1 200 ? 4.539 -11.877 -28.790 1.00 60.12 200 PHE A O 1
ATOM 1600 N N . LYS A 1 201 ? 3.296 -10.024 -29.078 1.00 60.59 201 LYS A N 1
ATOM 1601 C CA . LYS A 1 201 ? 3.183 -10.180 -30.534 1.00 60.59 201 LYS A CA 1
ATOM 1602 C C . LYS A 1 201 ? 4.532 -10.004 -31.232 1.00 60.59 201 LYS A C 1
ATOM 1604 O O . LYS A 1 201 ? 4.863 -10.847 -32.053 1.00 60.59 201 LYS A O 1
ATOM 1609 N N . GLN A 1 202 ? 5.317 -8.992 -30.855 1.00 62.91 202 GLN A N 1
ATOM 1610 C CA . GLN A 1 202 ? 6.661 -8.762 -31.406 1.00 62.91 202 GLN A CA 1
ATOM 1611 C C . GLN A 1 202 ? 7.622 -9.934 -31.148 1.00 62.91 202 GLN A C 1
ATOM 1613 O O . GLN A 1 202 ? 8.364 -10.317 -32.044 1.00 62.91 202 GLN A O 1
ATOM 1618 N N . MET A 1 203 ? 7.570 -10.546 -29.959 1.00 58.09 203 MET A N 1
ATOM 1619 C CA . MET A 1 203 ? 8.377 -11.726 -29.619 1.00 58.09 203 MET A CA 1
ATOM 1620 C C . MET A 1 203 ? 7.973 -12.984 -30.406 1.00 58.09 203 MET A C 1
ATOM 1622 O O . MET A 1 203 ? 8.810 -13.848 -30.622 1.00 58.09 203 MET A O 1
ATOM 1626 N N . ARG A 1 204 ? 6.700 -13.128 -30.807 1.00 56.34 204 ARG A N 1
ATOM 1627 C CA . ARG A 1 204 ? 6.243 -14.258 -31.642 1.00 56.34 204 ARG A CA 1
ATOM 1628 C C . ARG A 1 204 ? 6.497 -14.057 -33.136 1.00 56.34 204 ARG A C 1
ATOM 1630 O O . ARG A 1 204 ? 6.396 -15.030 -33.876 1.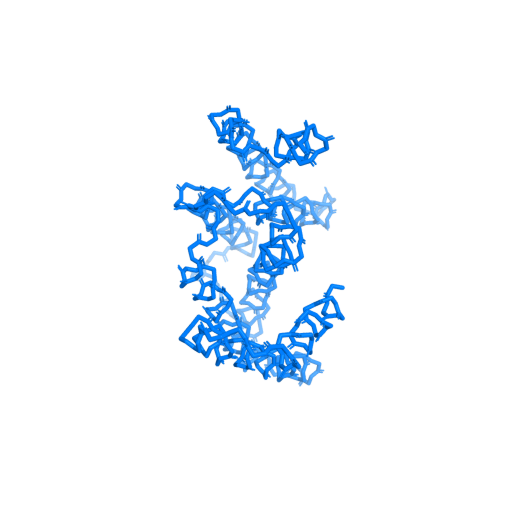00 56.34 204 ARG A O 1
ATOM 1637 N N . SER A 1 205 ? 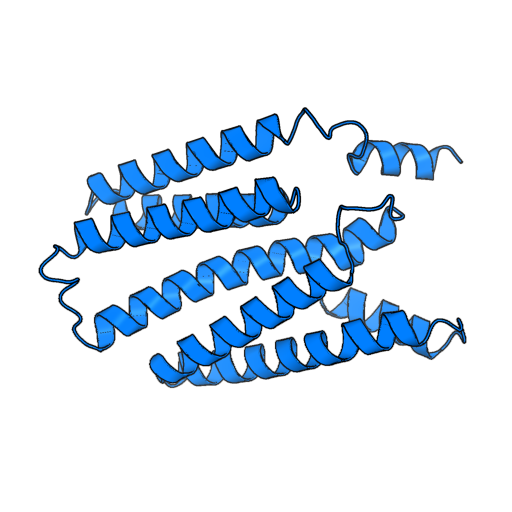6.722 -12.821 -33.579 1.00 60.66 205 SER A N 1
ATOM 1638 C CA . SER A 1 205 ? 6.883 -12.464 -34.994 1.00 60.66 205 SER A CA 1
ATOM 1639 C C . SER A 1 205 ? 8.337 -12.324 -35.456 1.00 60.66 205 SER A C 1
ATOM 1641 O O . SER A 1 205 ? 8.545 -12.049 -36.634 1.00 60.66 205 SER A O 1
ATOM 1643 N N . GLY A 1 206 ? 9.314 -12.456 -34.556 1.00 49.31 206 GLY A N 1
ATOM 1644 C CA . GLY A 1 206 ? 10.751 -12.473 -34.855 1.00 49.31 206 GLY A CA 1
ATOM 1645 C C . GLY A 1 206 ? 11.381 -13.772 -34.385 1.00 49.31 206 GLY A C 1
ATOM 1646 O O . GLY A 1 206 ? 12.383 -14.174 -35.008 1.00 49.31 206 GLY A O 1
#

Radius of gyration: 19.22 Å; chains: 1; bounding box: 54×34×57 Å